Protein AF-A0A7X7MS64-F1 (afdb_monomer)

Structure (mmCIF, N/CA/C/O backbone):
data_AF-A0A7X7MS64-F1
#
_entry.id   AF-A0A7X7MS64-F1
#
loop_
_atom_site.group_PDB
_atom_site.id
_atom_site.type_symbol
_atom_site.label_atom_id
_atom_site.label_alt_id
_atom_site.label_comp_id
_atom_site.label_asym_id
_atom_site.label_entity_id
_atom_site.label_seq_id
_atom_site.pdbx_PDB_ins_code
_atom_site.Cartn_x
_atom_site.Cartn_y
_atom_site.Cartn_z
_atom_site.occupancy
_atom_site.B_iso_or_equiv
_atom_site.auth_seq_id
_atom_site.auth_comp_id
_atom_site.auth_asym_id
_atom_site.auth_atom_id
_atom_site.pdbx_PDB_model_num
ATOM 1 N N . ALA A 1 1 ? 8.450 -20.290 -4.872 1.00 55.62 1 ALA A N 1
ATOM 2 C CA . ALA A 1 1 ? 8.052 -18.902 -5.185 1.00 55.62 1 ALA A CA 1
ATOM 3 C C . ALA A 1 1 ? 7.996 -18.749 -6.702 1.00 55.62 1 ALA A C 1
ATOM 5 O O . ALA A 1 1 ? 8.749 -19.444 -7.371 1.00 55.62 1 ALA A O 1
ATOM 6 N N . LYS A 1 2 ? 7.099 -17.915 -7.239 1.00 84.00 2 LYS A N 1
ATOM 7 C CA . LYS A 1 2 ? 7.113 -17.511 -8.656 1.00 84.00 2 LYS A CA 1
ATOM 8 C C . LYS A 1 2 ? 7.832 -16.162 -8.731 1.00 84.00 2 LYS A C 1
ATOM 10 O O . LYS A 1 2 ? 7.562 -15.324 -7.877 1.00 84.00 2 LYS A O 1
ATOM 15 N N . TRP A 1 3 ? 8.761 -15.985 -9.666 1.00 88.38 3 TRP A N 1
ATOM 16 C CA . TRP A 1 3 ? 9.462 -14.713 -9.870 1.00 88.38 3 TRP A CA 1
ATOM 17 C C . TRP A 1 3 ? 8.882 -14.017 -11.097 1.00 88.38 3 TRP A C 1
ATOM 19 O O . TRP A 1 3 ? 8.711 -14.666 -12.132 1.00 88.38 3 TRP A O 1
ATOM 29 N N . LEU A 1 4 ? 8.563 -12.735 -10.939 1.00 93.06 4 LEU A N 1
ATOM 30 C CA . LEU A 1 4 ? 8.215 -11.830 -12.029 1.00 93.06 4 LEU A CA 1
ATOM 31 C C . LEU A 1 4 ? 9.501 -11.177 -12.537 1.00 93.06 4 LEU A C 1
ATOM 33 O O . LEU A 1 4 ? 10.403 -10.910 -11.742 1.00 93.06 4 LEU A O 1
ATOM 37 N N . TRP A 1 5 ? 9.588 -10.976 -13.845 1.00 95.12 5 TRP A N 1
ATOM 38 C CA . TRP A 1 5 ? 10.748 -10.404 -14.518 1.00 95.12 5 TRP A CA 1
ATOM 39 C C . TRP A 1 5 ? 10.295 -9.235 -15.370 1.00 95.12 5 TRP A C 1
ATOM 41 O O . TRP A 1 5 ? 9.429 -9.404 -16.218 1.00 95.12 5 TRP A O 1
ATOM 51 N N . GLU A 1 6 ? 10.903 -8.075 -15.179 1.00 94.81 6 GLU A N 1
ATOM 52 C CA . GLU A 1 6 ? 10.593 -6.866 -15.939 1.00 94.81 6 GLU A CA 1
ATOM 53 C C . GLU A 1 6 ? 11.775 -6.459 -16.804 1.00 94.81 6 GLU A C 1
ATOM 55 O O . GLU A 1 6 ? 12.933 -6.775 -16.510 1.00 94.81 6 GLU A O 1
ATOM 60 N N . ILE A 1 7 ? 11.473 -5.744 -17.884 1.00 94.31 7 ILE A N 1
ATOM 61 C CA . ILE A 1 7 ? 12.481 -5.251 -18.816 1.00 94.31 7 ILE A CA 1
ATOM 62 C C . ILE A 1 7 ? 12.739 -3.783 -18.519 1.00 94.31 7 ILE A C 1
ATOM 64 O O . ILE A 1 7 ? 12.001 -2.919 -18.990 1.00 94.31 7 ILE A O 1
ATOM 68 N N . TRP A 1 8 ? 13.840 -3.511 -17.817 1.00 93.88 8 TRP A N 1
ATOM 69 C CA . TRP A 1 8 ? 14.274 -2.148 -17.495 1.00 93.88 8 TRP A CA 1
ATOM 70 C C . TRP A 1 8 ? 13.292 -1.392 -16.574 1.00 93.88 8 TRP A C 1
ATOM 72 O O . TRP A 1 8 ? 12.318 -1.962 -16.079 1.00 93.88 8 TRP A O 1
ATOM 82 N N . ASN A 1 9 ? 13.584 -0.113 -16.340 1.00 92.94 9 ASN A N 1
ATOM 83 C CA . ASN A 1 9 ? 12.849 0.811 -15.483 1.00 92.94 9 ASN A CA 1
ATOM 84 C C . ASN A 1 9 ? 12.554 2.122 -16.228 1.00 92.94 9 ASN A C 1
ATOM 86 O O . ASN A 1 9 ? 13.461 2.667 -16.851 1.00 92.94 9 ASN A O 1
ATOM 90 N N . GLU A 1 10 ? 11.305 2.595 -16.213 1.00 89.62 10 GLU A N 1
ATOM 91 C CA . GLU A 1 10 ? 10.868 3.905 -16.735 1.00 89.62 10 GLU A CA 1
ATOM 92 C C . GLU A 1 10 ? 11.515 4.306 -18.078 1.00 89.62 10 GLU A C 1
ATOM 94 O O . GLU A 1 10 ? 11.995 5.425 -18.285 1.00 89.62 10 GLU A O 1
ATOM 99 N N . ALA A 1 11 ? 11.537 3.374 -19.037 1.00 86.25 11 ALA A N 1
ATOM 100 C CA . ALA A 1 11 ? 12.340 3.505 -20.255 1.00 86.25 11 ALA A CA 1
ATOM 101 C C . ALA A 1 11 ? 12.020 4.749 -21.104 1.00 86.25 11 ALA A C 1
ATOM 103 O O . ALA A 1 11 ? 12.873 5.211 -21.854 1.00 86.25 11 ALA A O 1
ATOM 104 N N . SER A 1 12 ? 10.815 5.317 -20.993 1.00 81.19 12 SER A N 1
ATOM 105 C CA . SER A 1 12 ? 10.465 6.568 -21.677 1.00 81.19 12 SER A CA 1
ATOM 106 C C . SER A 1 12 ? 11.277 7.779 -21.207 1.00 81.19 12 SER A C 1
ATOM 108 O O . SER A 1 12 ? 11.393 8.739 -21.965 1.00 81.19 12 SER A O 1
ATOM 110 N N . GLY A 1 13 ? 11.795 7.754 -19.976 1.00 79.94 13 GLY A N 1
ATOM 111 C CA . GLY A 1 13 ? 12.571 8.844 -19.380 1.00 79.94 13 GLY A CA 1
ATOM 112 C C . GLY A 1 13 ? 14.036 8.500 -19.103 1.00 79.94 13 GLY A C 1
ATOM 113 O O . GLY A 1 13 ? 14.873 9.398 -19.140 1.00 79.94 13 GLY A O 1
ATOM 114 N N . GLU A 1 14 ? 14.356 7.227 -18.849 1.00 84.00 14 GLU A N 1
ATOM 115 C CA . GLU A 1 14 ? 15.678 6.828 -18.335 1.00 84.00 14 GLU A CA 1
ATOM 116 C C . GLU A 1 14 ? 16.568 6.085 -19.340 1.00 84.00 14 GLU A C 1
ATOM 118 O O . GLU A 1 14 ? 17.765 5.911 -19.101 1.00 84.00 14 GLU A O 1
ATOM 123 N N . PHE A 1 15 ? 16.017 5.615 -20.461 1.00 88.75 15 PHE A N 1
ATOM 124 C CA . PHE A 1 15 ? 16.800 4.883 -21.452 1.00 88.75 15 PHE A CA 1
ATOM 125 C C . PHE A 1 15 ? 17.522 5.837 -22.414 1.00 88.75 15 PHE A C 1
ATOM 127 O O . PHE A 1 15 ? 16.889 6.622 -23.121 1.00 88.75 15 PHE A O 1
ATOM 134 N N . ASP A 1 16 ? 18.850 5.727 -22.491 1.00 91.06 16 ASP A N 1
ATOM 135 C CA . ASP A 1 16 ? 19.661 6.461 -23.467 1.00 91.06 16 ASP A CA 1
ATOM 136 C C . ASP A 1 16 ? 19.617 5.765 -24.837 1.00 91.06 16 ASP A C 1
ATOM 138 O O . ASP A 1 16 ? 20.408 4.871 -25.151 1.00 91.06 16 ASP A O 1
ATOM 142 N N . GLY A 1 17 ? 18.626 6.142 -25.644 1.00 90.50 17 GLY A N 1
ATOM 143 C CA . GLY A 1 17 ? 18.441 5.636 -26.997 1.00 90.50 17 GLY A CA 1
ATOM 144 C C . GLY A 1 17 ? 17.061 5.951 -27.565 1.00 90.50 17 GLY A C 1
ATOM 145 O O . GLY A 1 17 ? 16.251 6.665 -26.981 1.00 90.50 17 GLY A O 1
ATOM 146 N N . THR A 1 18 ? 16.781 5.415 -28.748 1.00 91.62 18 THR A N 1
ATOM 147 C CA . THR A 1 18 ? 15.466 5.544 -29.387 1.00 91.62 18 THR A CA 1
ATOM 148 C C . THR A 1 18 ? 14.504 4.454 -28.901 1.00 91.62 18 THR A C 1
ATOM 150 O O . THR A 1 18 ? 14.945 3.346 -28.580 1.00 91.62 18 THR A O 1
ATOM 153 N N . PRO A 1 19 ? 13.178 4.686 -28.945 1.00 89.75 19 PRO A N 1
ATOM 154 C CA . PRO A 1 19 ? 12.199 3.645 -28.626 1.00 89.75 19 PRO A CA 1
ATOM 155 C C . PRO A 1 19 ? 12.348 2.372 -29.478 1.00 89.75 19 PRO A C 1
ATOM 157 O O . PRO A 1 19 ? 12.119 1.268 -28.994 1.00 89.75 19 PRO A O 1
ATOM 160 N N . GLY A 1 20 ? 12.794 2.509 -30.733 1.00 91.25 20 GLY A N 1
ATOM 161 C CA . GLY A 1 20 ? 13.092 1.371 -31.607 1.00 91.25 20 GLY A CA 1
ATOM 162 C C . GLY A 1 20 ? 14.272 0.530 -31.113 1.00 91.25 20 GLY A C 1
ATOM 163 O O . GLY A 1 20 ? 14.156 -0.690 -31.053 1.00 91.25 20 GLY A O 1
ATOM 164 N N . GLN A 1 21 ? 15.365 1.170 -30.684 1.00 93.94 21 GLN A N 1
ATOM 165 C CA . GLN A 1 21 ? 16.514 0.473 -30.085 1.00 93.94 21 GLN A CA 1
ATOM 166 C C . GLN A 1 21 ? 16.136 -0.222 -28.773 1.00 93.94 21 GLN A C 1
ATOM 168 O O . GLN A 1 21 ? 16.598 -1.328 -28.501 1.00 93.94 21 GLN A O 1
ATOM 173 N N . PHE A 1 22 ? 15.266 0.396 -27.971 1.00 94.12 22 PHE A N 1
ATOM 174 C CA . PHE A 1 22 ? 14.752 -0.237 -26.760 1.00 94.12 22 PHE A CA 1
ATOM 175 C C . PHE A 1 22 ? 13.874 -1.461 -27.074 1.00 94.12 22 PHE A C 1
ATOM 177 O O . PHE A 1 22 ? 13.982 -2.496 -26.414 1.00 94.12 22 PHE A O 1
ATOM 184 N N . ALA A 1 23 ? 13.051 -1.389 -28.125 1.00 94.50 23 ALA A N 1
ATOM 185 C CA . ALA A 1 23 ? 12.285 -2.536 -28.606 1.00 94.50 23 ALA A CA 1
ATOM 186 C C . ALA A 1 23 ? 13.190 -3.656 -29.154 1.00 94.50 23 ALA A C 1
ATOM 188 O O . ALA A 1 23 ? 12.925 -4.823 -28.870 1.00 94.50 23 ALA A O 1
ATOM 189 N N . ASP A 1 24 ? 14.276 -3.323 -29.866 1.00 94.94 24 ASP A N 1
ATOM 190 C CA . ASP A 1 24 ? 15.287 -4.293 -30.322 1.00 94.94 24 ASP A CA 1
ATOM 191 C C . ASP A 1 24 ? 15.935 -5.026 -29.135 1.00 94.94 24 ASP A C 1
ATOM 193 O O . ASP A 1 24 ? 16.041 -6.253 -29.137 1.00 94.94 24 ASP A O 1
ATOM 197 N N . LEU A 1 25 ? 16.332 -4.284 -28.094 1.00 95.38 25 LEU A N 1
ATOM 198 C CA . LEU A 1 25 ? 16.862 -4.848 -26.850 1.00 95.38 25 LEU A CA 1
ATOM 199 C C . LEU A 1 25 ? 15.837 -5.788 -26.196 1.00 95.38 25 LEU A C 1
ATOM 201 O O . LEU A 1 25 ? 16.159 -6.928 -25.856 1.00 95.38 25 LEU A O 1
ATOM 205 N N . SER A 1 26 ? 14.599 -5.316 -26.047 1.00 96.00 26 SER A N 1
ATOM 206 C CA . SER A 1 26 ? 13.512 -6.055 -25.401 1.00 96.00 26 SER A CA 1
ATOM 207 C C . SER A 1 26 ? 13.198 -7.359 -26.136 1.00 96.00 26 SER A C 1
ATOM 209 O O . SER A 1 26 ? 13.043 -8.403 -25.505 1.00 96.00 26 SER A O 1
ATOM 211 N N . GLU A 1 27 ? 13.184 -7.340 -27.471 1.00 97.06 27 GLU A N 1
ATOM 212 C CA . GLU A 1 27 ? 13.037 -8.538 -28.302 1.00 97.06 27 GLU A CA 1
ATOM 213 C C . GLU A 1 27 ? 14.089 -9.598 -27.944 1.00 97.06 27 GLU A C 1
ATOM 215 O O . GLU A 1 27 ? 13.748 -10.763 -27.721 1.00 97.06 27 GLU A O 1
ATOM 220 N N . GLN A 1 28 ? 15.360 -9.204 -27.810 1.00 97.75 28 GLN A N 1
ATOM 221 C CA . GLN A 1 28 ? 16.428 -10.139 -27.448 1.00 97.75 28 GLN A CA 1
ATOM 222 C C . GLN A 1 28 ? 16.231 -10.750 -26.055 1.00 97.75 28 GLN A C 1
ATOM 224 O O . GLN A 1 28 ? 16.542 -11.932 -25.869 1.00 97.75 28 GLN A O 1
ATOM 229 N N . VAL A 1 29 ? 15.670 -9.999 -25.100 1.00 97.38 29 VAL A N 1
ATOM 230 C CA . VAL A 1 29 ? 15.318 -10.508 -23.762 1.00 97.38 29 VAL A CA 1
ATOM 231 C C . VAL A 1 29 ? 14.218 -11.573 -23.852 1.00 97.38 29 VAL A C 1
ATOM 233 O O . VAL A 1 29 ? 14.357 -12.651 -23.270 1.00 97.38 29 VAL A O 1
ATOM 236 N N . TYR A 1 30 ? 13.169 -11.344 -24.646 1.00 97.50 30 TYR A N 1
ATOM 237 C CA . TYR A 1 30 ? 12.102 -12.331 -24.861 1.00 97.50 30 TYR A CA 1
ATOM 238 C C . TYR A 1 30 ? 12.587 -13.588 -25.594 1.00 97.50 30 TYR A C 1
ATOM 240 O O . TYR A 1 30 ? 12.250 -14.710 -25.207 1.00 97.50 30 TYR A O 1
ATOM 248 N N . LEU A 1 31 ? 13.435 -13.435 -26.613 1.00 97.44 31 LEU A N 1
ATOM 249 C CA . LEU A 1 31 ? 14.042 -14.578 -27.298 1.00 97.44 31 LEU A CA 1
ATOM 250 C C . LEU A 1 31 ? 14.988 -15.356 -26.369 1.00 97.44 31 LEU A C 1
ATOM 252 O O . LEU A 1 31 ? 15.093 -16.580 -26.474 1.00 97.44 31 LEU A O 1
ATOM 256 N N . ALA A 1 32 ? 15.674 -14.677 -25.444 1.00 96.94 32 ALA A N 1
ATOM 257 C CA . ALA A 1 32 ? 16.473 -15.334 -24.415 1.00 96.94 32 ALA A CA 1
ATOM 258 C C . ALA A 1 32 ? 15.601 -16.136 -23.442 1.00 96.94 32 ALA A C 1
ATOM 260 O O . ALA A 1 32 ? 15.933 -17.293 -23.175 1.00 96.94 32 ALA A O 1
ATOM 261 N N . LYS A 1 33 ? 14.470 -15.576 -22.986 1.00 95.50 33 LYS A N 1
ATOM 262 C CA . LYS A 1 33 ? 13.469 -16.308 -22.195 1.00 95.50 33 LYS A CA 1
ATOM 263 C C . LYS A 1 33 ? 13.079 -17.614 -22.883 1.00 95.50 33 LYS A C 1
ATOM 265 O O . LYS A 1 33 ? 13.244 -18.669 -22.282 1.00 95.50 33 LYS A O 1
ATOM 270 N N . GLU A 1 34 ? 12.640 -17.562 -24.140 1.00 95.88 34 GLU A N 1
ATOM 271 C CA . GLU A 1 34 ? 12.186 -18.759 -24.863 1.00 95.88 34 GLU A CA 1
ATOM 272 C C . GLU A 1 34 ? 13.283 -19.837 -24.937 1.00 95.88 34 GLU A C 1
ATOM 274 O O . GLU A 1 34 ? 13.024 -21.021 -24.707 1.00 95.88 34 GLU A O 1
ATOM 279 N N . ARG A 1 35 ? 14.535 -19.436 -25.207 1.00 96.75 35 ARG A N 1
ATOM 280 C CA . ARG A 1 35 ? 15.677 -20.365 -25.216 1.00 96.75 35 ARG A CA 1
ATOM 281 C C . ARG A 1 35 ? 15.898 -21.017 -23.850 1.00 96.75 35 ARG A C 1
ATOM 283 O O . ARG A 1 35 ? 16.149 -22.220 -23.802 1.00 96.75 35 ARG A O 1
ATOM 290 N N . ILE A 1 36 ? 15.806 -20.249 -22.763 1.00 95.56 36 ILE A N 1
ATOM 291 C CA . ILE A 1 36 ? 15.992 -20.746 -21.391 1.00 95.56 36 ILE A CA 1
ATOM 292 C C . ILE A 1 36 ? 14.850 -21.689 -21.000 1.00 95.56 36 ILE A C 1
ATOM 294 O O . ILE A 1 36 ? 15.109 -22.791 -20.518 1.00 95.56 36 ILE A O 1
ATOM 298 N N . GLU A 1 37 ? 13.596 -21.308 -21.243 1.00 95.06 37 GLU A N 1
ATOM 299 C CA . GLU A 1 37 ? 12.435 -22.152 -20.937 1.00 95.06 37 GLU A CA 1
ATOM 300 C C . GLU A 1 37 ? 12.509 -23.485 -21.689 1.00 95.06 37 GLU A C 1
ATOM 302 O O . GLU A 1 37 ? 12.326 -24.545 -21.091 1.00 95.06 37 GLU A O 1
ATOM 307 N N . LYS A 1 38 ? 12.896 -23.456 -22.971 1.00 95.75 38 LYS A N 1
ATOM 308 C CA . LYS A 1 38 ? 13.100 -24.667 -23.775 1.00 95.75 38 LYS A CA 1
ATOM 309 C C . LYS A 1 38 ? 14.254 -25.537 -23.269 1.00 95.75 38 LYS A C 1
ATOM 311 O O . LYS A 1 38 ? 14.125 -26.758 -23.255 1.00 95.75 38 LYS A O 1
ATOM 316 N N . ALA A 1 39 ? 15.386 -24.936 -22.905 1.00 97.56 39 ALA A N 1
ATOM 317 C CA . ALA A 1 39 ? 16.581 -25.678 -22.502 1.00 97.56 39 ALA A CA 1
ATOM 318 C C . ALA A 1 39 ? 16.454 -26.305 -21.105 1.00 97.56 39 ALA A C 1
ATOM 320 O O . ALA A 1 39 ? 16.991 -27.387 -20.875 1.00 97.56 39 ALA A O 1
ATOM 321 N N . TYR A 1 40 ? 15.751 -25.638 -20.187 1.00 95.88 40 TYR A N 1
ATOM 322 C CA . TYR A 1 40 ? 15.723 -26.013 -18.770 1.00 95.88 40 TYR A CA 1
ATOM 323 C C . TYR A 1 40 ? 14.341 -26.427 -18.251 1.00 95.88 40 TYR A C 1
ATOM 325 O O . TYR A 1 40 ? 14.224 -26.793 -17.084 1.00 95.88 40 TYR A O 1
ATOM 333 N N . GLY A 1 41 ? 13.286 -26.357 -19.071 1.00 92.31 41 GLY A N 1
ATOM 334 C CA . GLY A 1 41 ? 11.913 -26.619 -18.622 1.00 92.31 41 GLY A CA 1
ATOM 335 C C . GLY A 1 41 ? 11.431 -25.628 -17.555 1.00 92.31 41 GLY A C 1
ATOM 336 O O . GLY A 1 41 ? 10.579 -25.963 -16.733 1.00 92.31 41 GLY A O 1
ATOM 337 N N . ALA A 1 42 ? 12.015 -24.427 -17.527 1.00 89.31 42 ALA A N 1
ATOM 338 C CA . ALA A 1 42 ? 11.641 -23.360 -16.607 1.00 89.31 42 ALA A CA 1
ATOM 339 C C . ALA A 1 42 ? 10.389 -22.616 -17.102 1.00 89.31 42 ALA A C 1
ATOM 341 O O . ALA A 1 42 ? 10.057 -22.667 -18.284 1.00 89.31 42 ALA A O 1
ATOM 342 N N . ARG A 1 43 ? 9.723 -21.888 -16.196 1.00 90.75 43 ARG A N 1
ATOM 343 C CA . ARG A 1 43 ? 8.705 -20.885 -16.540 1.00 90.75 43 ARG A CA 1
ATOM 344 C C . ARG A 1 43 ? 9.111 -19.539 -15.959 1.00 90.75 43 ARG A C 1
ATOM 346 O O . ARG A 1 43 ? 9.146 -19.380 -14.738 1.00 90.75 43 ARG A O 1
ATOM 353 N N . ILE A 1 44 ? 9.395 -18.588 -16.832 1.00 92.69 44 ILE A N 1
ATOM 354 C CA . ILE A 1 44 ? 9.776 -17.218 -16.509 1.00 92.69 44 ILE A CA 1
ATOM 355 C C . ILE A 1 44 ? 8.550 -16.350 -16.762 1.00 92.69 44 ILE A C 1
ATOM 357 O O . ILE A 1 44 ? 8.110 -16.228 -17.899 1.00 92.69 44 ILE A O 1
ATOM 361 N N . LEU A 1 45 ? 7.988 -15.747 -15.716 1.00 93.88 45 LEU A N 1
ATOM 362 C CA . LEU 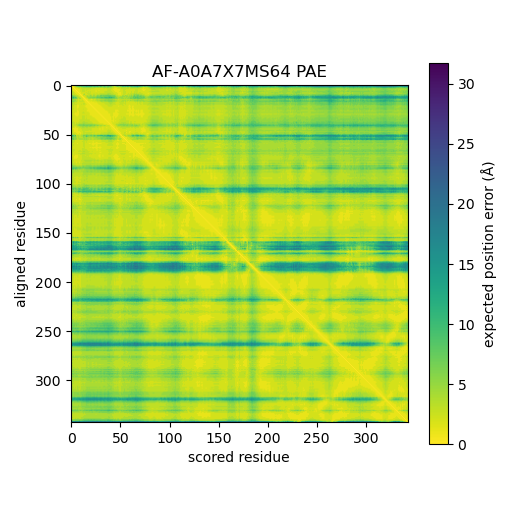A 1 45 ? 6.888 -14.799 -15.880 1.00 93.88 45 LEU A CA 1
ATOM 363 C C . LEU A 1 45 ? 7.485 -13.455 -16.291 1.00 93.88 45 LEU A C 1
ATOM 365 O O . LEU A 1 45 ? 8.012 -12.750 -15.440 1.00 93.88 45 LEU A O 1
ATOM 369 N N . MET A 1 46 ? 7.475 -13.163 -17.590 1.00 94.94 46 MET A N 1
ATOM 370 C CA . MET A 1 46 ? 8.129 -11.976 -18.148 1.00 94.94 46 MET A CA 1
ATOM 371 C C . MET A 1 46 ? 7.090 -10.918 -18.460 1.00 94.94 46 MET A C 1
ATOM 373 O O . MET A 1 46 ? 6.138 -11.181 -19.192 1.00 94.94 46 MET A O 1
ATOM 377 N N . GLY A 1 47 ? 7.276 -9.737 -17.906 1.00 94.62 47 GLY A N 1
ATOM 378 C CA . GLY A 1 47 ? 6.464 -8.573 -18.165 1.00 94.62 47 GLY A CA 1
ATOM 379 C C . GLY A 1 47 ? 7.130 -7.599 -19.117 1.00 94.62 47 GLY A C 1
ATOM 380 O O . GLY A 1 47 ? 8.210 -7.829 -19.667 1.00 94.62 47 GLY A O 1
ATOM 381 N N . LEU A 1 48 ? 6.433 -6.492 -19.319 1.00 94.81 48 LEU A N 1
ATOM 382 C CA . LEU A 1 48 ? 6.945 -5.329 -20.029 1.00 94.81 48 LEU A CA 1
ATOM 383 C C . LEU A 1 48 ? 7.883 -4.516 -19.112 1.00 94.81 48 LEU A C 1
ATOM 385 O O . LEU A 1 48 ? 8.535 -5.075 -18.224 1.00 94.81 48 LEU A O 1
ATOM 389 N N . THR A 1 49 ? 8.015 -3.217 -19.355 1.00 94.31 49 THR A N 1
ATOM 390 C CA . THR A 1 49 ? 8.893 -2.355 -18.565 1.00 94.31 49 THR A CA 1
ATOM 391 C C . THR A 1 49 ? 8.304 -2.034 -17.195 1.00 94.31 49 THR A C 1
ATOM 393 O O . THR A 1 49 ? 7.101 -1.811 -17.082 1.00 94.31 49 THR A O 1
ATOM 396 N N . SER A 1 50 ? 9.149 -1.989 -16.155 1.00 93.00 50 SER A N 1
ATOM 397 C CA . SER A 1 50 ? 8.744 -1.462 -14.843 1.00 93.00 50 SER A CA 1
ATOM 398 C C . SER A 1 50 ? 8.470 0.030 -14.981 1.00 93.00 50 SER A C 1
ATOM 400 O O . SER A 1 50 ? 9.305 0.755 -15.520 1.00 93.00 50 SER A O 1
ATOM 402 N N . GLY A 1 51 ? 7.288 0.495 -14.579 1.00 88.31 51 GLY A N 1
ATOM 403 C CA . GLY A 1 51 ? 6.895 1.880 -14.861 1.00 88.31 51 GLY A CA 1
ATOM 404 C C . GLY A 1 51 ? 6.627 2.130 -16.345 1.00 88.31 51 GLY A C 1
ATOM 405 O O . GLY A 1 51 ? 6.736 3.259 -16.819 1.00 88.31 51 GLY A O 1
ATOM 406 N N . GLY A 1 52 ? 6.323 1.064 -17.092 1.00 81.31 52 GLY A N 1
ATOM 407 C CA . GLY A 1 52 ? 5.982 1.127 -18.503 1.00 81.31 52 GLY A CA 1
ATOM 408 C C . GLY A 1 52 ? 4.719 1.944 -18.776 1.00 81.31 52 GLY A C 1
ATOM 409 O O . GLY A 1 52 ? 3.997 2.381 -17.883 1.00 81.31 52 GLY A O 1
ATOM 410 N N . GLY A 1 53 ? 4.456 2.178 -20.054 1.00 82.12 53 GLY A N 1
ATOM 411 C CA . GLY A 1 53 ? 3.354 3.002 -20.525 1.00 82.12 53 GLY A CA 1
ATOM 412 C C . GLY A 1 53 ? 3.012 2.651 -21.966 1.00 82.12 53 GLY A C 1
ATOM 413 O O . GLY A 1 53 ? 3.845 2.063 -22.660 1.00 82.12 53 GLY A O 1
ATOM 414 N N . PRO A 1 54 ? 1.850 3.070 -22.498 1.00 83.44 54 PRO A N 1
ATOM 415 C CA . PRO A 1 54 ? 1.490 2.768 -23.884 1.00 83.44 54 PRO A CA 1
ATOM 416 C C . PRO A 1 54 ? 2.520 3.297 -24.894 1.00 83.44 54 PRO A C 1
ATOM 418 O O . PRO A 1 54 ? 2.634 2.765 -25.995 1.00 83.44 54 PRO A O 1
ATOM 421 N N . ILE A 1 55 ? 3.281 4.332 -24.513 1.00 81.81 55 ILE A N 1
ATOM 422 C CA . ILE A 1 55 ? 4.351 4.913 -25.325 1.00 81.81 55 ILE A CA 1
ATOM 423 C C . ILE A 1 55 ? 5.549 3.965 -25.418 1.00 81.81 55 ILE A C 1
ATOM 425 O O . ILE A 1 55 ? 5.894 3.573 -26.525 1.00 81.81 55 ILE A O 1
ATOM 429 N N . SER A 1 56 ? 6.196 3.605 -24.304 1.00 82.69 56 SER A N 1
ATOM 430 C CA . SER A 1 56 ? 7.394 2.749 -24.311 1.00 82.69 56 SER A CA 1
ATOM 431 C C . SER A 1 56 ? 7.051 1.299 -24.652 1.00 82.69 56 SER A C 1
ATOM 433 O O . SER A 1 56 ? 7.637 0.719 -25.568 1.00 82.69 56 SER A O 1
ATOM 435 N N . ASP A 1 57 ? 6.044 0.737 -23.986 1.00 92.19 57 ASP A N 1
ATOM 436 C CA . ASP A 1 57 ? 5.659 -0.663 -24.153 1.00 92.19 57 ASP A CA 1
ATOM 437 C C . ASP A 1 57 ? 4.985 -0.916 -25.499 1.00 92.19 57 ASP A C 1
ATOM 439 O O . ASP A 1 57 ? 5.083 -2.015 -26.044 1.00 92.19 57 ASP A O 1
ATOM 443 N N . GLY A 1 58 ? 4.334 0.096 -26.082 1.00 92.06 58 GLY A N 1
ATOM 444 C CA . GLY A 1 58 ? 3.717 -0.010 -27.402 1.00 92.06 58 GLY A CA 1
ATOM 445 C C . GLY A 1 58 ? 4.711 -0.454 -28.478 1.00 92.06 58 GLY A C 1
ATOM 446 O O . GLY A 1 58 ? 4.368 -1.288 -29.319 1.00 92.06 58 GLY A O 1
ATOM 447 N N . TRP A 1 59 ? 5.958 0.024 -28.420 1.00 92.00 59 TRP A N 1
ATOM 448 C CA . TRP A 1 59 ? 7.014 -0.380 -29.354 1.00 92.00 59 TRP A CA 1
ATOM 449 C C . TRP A 1 59 ? 7.449 -1.831 -29.155 1.00 92.00 59 TRP A C 1
ATOM 451 O O . TRP A 1 59 ? 7.597 -2.562 -30.137 1.00 92.00 59 TRP A O 1
ATOM 461 N N . ILE A 1 60 ? 7.599 -2.271 -27.901 1.00 94.12 60 ILE A N 1
ATOM 462 C CA . ILE A 1 60 ? 7.912 -3.670 -27.570 1.00 94.12 60 ILE A CA 1
ATOM 463 C C . ILE A 1 60 ? 6.803 -4.577 -28.104 1.00 94.12 60 ILE A C 1
ATOM 465 O O . ILE A 1 60 ? 7.066 -5.546 -28.814 1.00 94.12 60 ILE A O 1
ATOM 469 N N . VAL A 1 61 ? 5.548 -4.231 -27.819 1.00 93.31 61 VAL A N 1
ATOM 470 C CA . VAL A 1 61 ? 4.368 -4.997 -28.230 1.00 93.31 61 VAL A CA 1
ATOM 471 C C . VAL A 1 61 ? 4.275 -5.107 -29.746 1.00 93.31 61 VAL A C 1
ATOM 473 O O . VAL A 1 61 ? 4.086 -6.204 -30.271 1.00 93.31 61 VAL A O 1
ATOM 476 N N . GLN A 1 62 ? 4.427 -3.993 -30.466 1.00 93.12 62 GLN A N 1
ATOM 477 C CA . GLN A 1 62 ? 4.433 -4.000 -31.930 1.00 93.12 62 GLN A CA 1
ATOM 478 C C . GLN A 1 62 ? 5.553 -4.884 -32.475 1.00 93.12 62 GLN A C 1
ATOM 480 O O . GLN A 1 62 ? 5.322 -5.644 -33.418 1.00 93.12 62 GLN A O 1
ATOM 485 N N . ARG A 1 63 ? 6.743 -4.834 -31.863 1.00 95.00 63 ARG A N 1
ATOM 486 C CA . ARG A 1 63 ? 7.861 -5.667 -32.294 1.00 95.00 63 ARG A CA 1
ATOM 487 C C . ARG A 1 63 ? 7.590 -7.151 -32.084 1.00 95.00 63 ARG A C 1
ATOM 489 O O . ARG A 1 63 ? 7.764 -7.930 -33.016 1.00 95.00 63 ARG A O 1
ATOM 496 N N . LEU A 1 64 ? 7.124 -7.540 -30.899 1.00 94.81 64 LEU A N 1
ATOM 497 C CA . LEU A 1 64 ? 6.813 -8.936 -30.593 1.00 94.81 64 LEU A CA 1
ATOM 498 C C . LEU A 1 64 ? 5.717 -9.487 -31.506 1.00 94.81 64 LEU A C 1
ATOM 500 O O . LEU A 1 64 ? 5.853 -10.604 -31.999 1.00 94.81 64 LEU A O 1
ATOM 504 N N . LYS A 1 65 ? 4.680 -8.695 -31.798 1.00 94.12 65 LYS A N 1
ATOM 505 C CA . LYS A 1 65 ? 3.639 -9.071 -32.764 1.00 94.12 65 LYS A CA 1
ATOM 506 C C . LYS A 1 65 ? 4.193 -9.294 -34.166 1.00 94.12 65 LYS A C 1
ATOM 508 O O . LYS A 1 65 ? 3.808 -10.254 -34.825 1.00 94.12 65 LYS A O 1
ATOM 513 N N . ALA A 1 66 ? 5.112 -8.440 -34.620 1.00 95.31 66 ALA A N 1
ATOM 514 C CA . ALA A 1 66 ? 5.721 -8.570 -35.944 1.00 95.31 66 ALA A CA 1
ATOM 515 C C . ALA A 1 66 ? 6.479 -9.899 -36.125 1.00 95.31 66 ALA A C 1
ATOM 517 O O . ALA A 1 66 ? 6.613 -10.374 -37.252 1.00 95.31 66 ALA A O 1
ATOM 518 N N . ILE A 1 67 ? 6.931 -10.517 -35.028 1.00 95.50 67 ILE A N 1
ATOM 519 C CA . ILE A 1 67 ? 7.623 -11.814 -35.029 1.00 95.50 67 ILE A CA 1
ATOM 520 C C . ILE A 1 67 ? 6.784 -12.967 -34.439 1.00 95.50 67 ILE A C 1
ATOM 522 O O . ILE A 1 67 ? 7.301 -14.072 -34.274 1.00 95.50 67 ILE A O 1
ATOM 526 N N . GLY A 1 68 ? 5.504 -12.737 -34.115 1.00 94.38 68 GLY A N 1
ATOM 527 C CA . GLY A 1 68 ? 4.592 -13.742 -33.547 1.00 94.38 68 GLY A CA 1
ATOM 528 C C . GLY A 1 68 ? 4.967 -14.227 -32.138 1.00 94.38 68 GLY A C 1
ATOM 529 O O . GLY A 1 68 ? 4.797 -15.406 -31.813 1.00 94.38 68 GLY A O 1
ATOM 530 N N . LYS A 1 69 ? 5.555 -13.352 -31.314 1.00 95.12 69 LYS A N 1
ATOM 531 C CA . LYS A 1 69 ? 6.071 -13.657 -29.965 1.00 95.12 69 LYS A CA 1
ATOM 532 C C . LYS A 1 69 ? 5.350 -12.917 -28.833 1.00 95.12 69 LYS A C 1
ATOM 534 O O . LYS A 1 69 ? 5.792 -12.971 -27.691 1.00 95.12 69 LYS A O 1
ATOM 539 N N . GLU A 1 70 ? 4.222 -12.267 -29.098 1.00 92.62 70 GLU A N 1
ATOM 540 C CA . GLU A 1 70 ? 3.427 -11.537 -28.098 1.00 92.62 70 GLU A CA 1
ATOM 541 C C . GLU A 1 70 ? 2.888 -12.430 -26.966 1.00 92.62 70 GLU A C 1
ATOM 543 O O . GLU A 1 70 ? 2.661 -11.965 -25.850 1.00 92.62 70 GLU A O 1
ATOM 548 N N . HIS A 1 71 ? 2.748 -13.734 -27.217 1.00 90.94 71 HIS A N 1
ATOM 549 C CA . HIS A 1 71 ? 2.357 -14.721 -26.209 1.00 90.94 71 HIS A CA 1
ATOM 550 C C . HIS A 1 71 ? 3.389 -14.897 -25.080 1.00 90.94 71 HIS A C 1
ATOM 552 O O . HIS A 1 71 ? 3.045 -15.466 -24.045 1.00 90.94 71 HIS A O 1
ATOM 558 N N . LEU A 1 72 ? 4.630 -14.425 -25.266 1.00 93.00 72 LEU A N 1
ATOM 559 C CA . LEU A 1 72 ? 5.689 -14.498 -24.257 1.00 93.00 72 LEU A CA 1
ATOM 560 C C . LEU A 1 72 ? 5.538 -13.456 -23.137 1.00 93.00 72 LEU A C 1
ATOM 562 O O . LEU A 1 72 ? 6.260 -13.553 -22.144 1.00 93.00 72 LEU A O 1
ATOM 566 N N . VAL A 1 73 ? 4.628 -12.487 -23.278 1.00 94.31 73 VAL A N 1
ATOM 567 C CA . VAL A 1 73 ? 4.293 -11.523 -22.222 1.00 94.31 73 VAL A CA 1
ATOM 568 C C . VAL A 1 73 ? 3.331 -12.177 -21.222 1.00 94.31 73 VAL A C 1
ATOM 570 O O . VAL A 1 73 ? 2.319 -12.768 -21.607 1.00 94.31 73 VAL A O 1
ATOM 573 N N . ASP A 1 74 ? 3.635 -12.073 -19.931 1.00 93.12 74 ASP A N 1
ATOM 574 C CA . ASP A 1 74 ? 2.842 -12.620 -18.823 1.00 93.12 74 ASP A CA 1
ATOM 575 C C . ASP A 1 74 ? 2.194 -11.532 -17.958 1.00 93.12 74 ASP A C 1
ATOM 577 O O . ASP A 1 74 ? 1.138 -11.774 -17.367 1.00 93.12 74 ASP A O 1
ATOM 581 N N . HIS A 1 75 ? 2.811 -10.351 -17.858 1.00 93.75 75 HIS A N 1
ATOM 582 C CA . HIS A 1 75 ? 2.324 -9.287 -16.982 1.00 93.75 75 HIS A CA 1
ATOM 583 C C . HIS A 1 75 ? 2.691 -7.873 -17.452 1.00 93.75 75 HIS A C 1
ATOM 585 O O . HIS A 1 75 ? 3.516 -7.682 -18.346 1.00 93.75 75 HIS A O 1
ATOM 591 N N . LEU A 1 76 ? 2.055 -6.884 -16.830 1.00 93.94 76 LEU A N 1
ATOM 592 C CA . LEU A 1 76 ? 2.317 -5.458 -16.995 1.00 93.94 76 LEU A CA 1
ATOM 593 C C . LEU A 1 76 ? 2.424 -4.804 -15.618 1.00 93.94 76 LEU A C 1
ATOM 595 O O . LEU A 1 76 ? 1.600 -5.089 -14.745 1.00 93.94 76 LEU A O 1
ATOM 599 N N . SER A 1 77 ? 3.384 -3.899 -15.447 1.00 94.06 77 SER A N 1
ATOM 600 C CA . SER A 1 77 ? 3.523 -3.109 -14.222 1.00 94.06 77 SER A CA 1
ATOM 601 C C . SER A 1 77 ? 3.767 -1.648 -14.522 1.00 94.06 77 SER A C 1
ATOM 603 O O . SER A 1 77 ? 4.561 -1.321 -15.399 1.00 94.06 77 SER A O 1
ATOM 605 N N . TYR A 1 78 ? 3.095 -0.771 -13.784 1.00 93.12 78 TYR A N 1
ATOM 606 C CA . TYR A 1 78 ? 3.304 0.676 -13.859 1.00 93.12 78 TYR A CA 1
ATOM 607 C C . TYR A 1 78 ? 3.893 1.189 -12.542 1.00 93.12 78 TYR A C 1
ATOM 609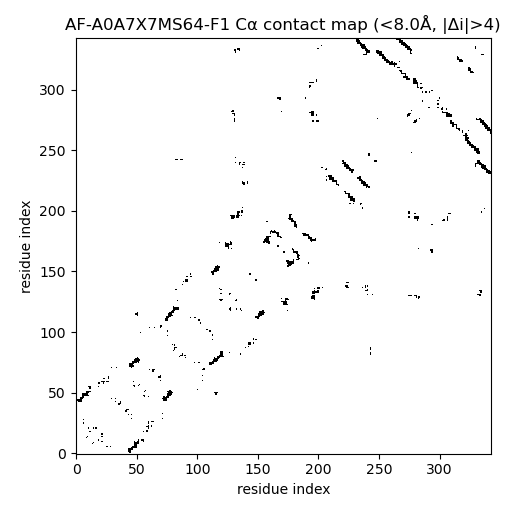 O O . TYR A 1 78 ? 3.995 0.456 -11.551 1.00 93.12 78 TYR A O 1
ATOM 617 N N . HIS A 1 79 ? 4.293 2.456 -12.564 1.00 94.25 79 HIS A N 1
ATOM 618 C CA . HIS A 1 79 ? 4.660 3.231 -11.395 1.00 94.25 79 HIS A CA 1
ATOM 619 C C . HIS A 1 79 ? 3.573 4.272 -11.176 1.00 94.25 79 HIS A C 1
ATOM 621 O O . HIS A 1 79 ? 3.260 5.051 -12.076 1.00 94.25 79 HIS A O 1
ATOM 627 N N . ASN A 1 80 ? 2.986 4.276 -9.987 1.00 92.62 80 ASN A N 1
ATOM 628 C CA . ASN A 1 80 ? 1.834 5.107 -9.683 1.00 92.62 80 ASN A CA 1
ATOM 629 C C . ASN A 1 80 ? 2.079 5.895 -8.402 1.00 92.62 80 ASN A C 1
ATOM 631 O O . ASN A 1 80 ? 2.115 5.340 -7.306 1.00 92.62 80 ASN A O 1
ATOM 635 N N . TYR A 1 81 ? 2.174 7.211 -8.532 1.00 94.00 81 TYR A N 1
ATOM 636 C CA . TYR A 1 81 ? 2.352 8.120 -7.409 1.00 94.00 81 TYR A CA 1
ATOM 637 C C . TYR A 1 81 ? 1.166 9.079 -7.346 1.00 94.00 81 TYR A C 1
ATOM 639 O O . TYR A 1 81 ? 0.871 9.749 -8.330 1.00 94.00 81 TYR A O 1
ATOM 647 N N . ALA A 1 82 ? 0.459 9.131 -6.215 1.00 93.38 82 ALA A N 1
ATOM 648 C CA . ALA A 1 82 ? -0.750 9.950 -6.093 1.00 93.38 82 ALA A CA 1
ATOM 649 C C . ALA A 1 82 ? -1.050 10.362 -4.648 1.00 93.38 82 ALA A C 1
ATOM 651 O O . ALA A 1 82 ? -0.537 9.799 -3.690 1.00 93.38 82 ALA A O 1
ATOM 652 N N . GLY A 1 83 ? -1.913 11.356 -4.485 1.00 90.81 83 GLY A N 1
ATOM 653 C CA . GLY A 1 83 ? -2.325 11.938 -3.214 1.00 90.81 83 GLY A CA 1
ATOM 654 C C . GLY A 1 83 ? -1.559 13.210 -2.853 1.00 90.81 83 GLY A C 1
ATOM 655 O O . GLY A 1 83 ? -2.127 14.097 -2.225 1.00 90.81 83 GLY A O 1
ATOM 656 N N . ALA A 1 84 ? -0.271 13.323 -3.202 1.00 88.50 84 ALA A N 1
ATOM 657 C CA . ALA A 1 84 ? 0.510 14.533 -2.917 1.00 88.50 84 ALA A CA 1
ATOM 658 C C . ALA A 1 84 ? 0.447 15.577 -4.048 1.00 88.50 84 ALA A C 1
ATOM 660 O O . ALA A 1 84 ? 0.490 16.779 -3.768 1.00 88.50 84 ALA A O 1
ATOM 661 N N . GLY A 1 85 ? 0.430 15.120 -5.302 1.00 84.38 85 GLY A N 1
ATOM 662 C CA . GLY A 1 85 ? 0.385 15.965 -6.503 1.00 84.38 85 GLY A CA 1
ATOM 663 C C . GLY A 1 85 ? -0.921 15.808 -7.277 1.00 84.38 85 GLY A C 1
ATOM 664 O O . GLY A 1 85 ? -1.549 16.804 -7.617 1.00 84.38 85 GLY A O 1
ATOM 665 N N . ASP A 1 86 ? -1.345 14.561 -7.474 1.00 88.44 86 ASP A N 1
ATOM 666 C CA . ASP A 1 86 ? -2.592 14.194 -8.145 1.00 88.44 86 ASP A CA 1
ATOM 667 C C . ASP A 1 86 ? -3.600 13.598 -7.163 1.00 88.44 86 ASP A C 1
ATOM 669 O O . ASP A 1 86 ? -3.222 13.131 -6.087 1.00 88.44 86 ASP A O 1
ATOM 673 N N . SER A 1 87 ? -4.880 13.566 -7.536 1.00 92.38 87 SER A N 1
ATOM 674 C CA . SER A 1 87 ? -5.890 12.879 -6.725 1.00 92.38 87 SER A CA 1
ATOM 675 C C . SER A 1 87 ? -5.615 11.377 -6.671 1.00 92.38 87 SER A C 1
ATOM 677 O O . SER A 1 87 ? -5.310 10.757 -7.687 1.00 92.38 87 SER A O 1
ATOM 679 N N . ILE A 1 88 ? -5.784 10.765 -5.501 1.00 93.75 88 ILE A N 1
ATOM 680 C CA . ILE A 1 88 ? -5.617 9.324 -5.307 1.00 93.75 88 ILE A CA 1
ATOM 681 C C . ILE A 1 88 ? -6.640 8.503 -6.107 1.00 93.75 88 ILE A C 1
ATOM 683 O O . ILE A 1 88 ? -6.359 7.372 -6.496 1.00 93.75 88 ILE A O 1
ATOM 687 N N . GLU A 1 89 ? -7.819 9.059 -6.398 1.00 91.00 89 GLU A N 1
ATOM 688 C CA . GLU A 1 89 ? -8.884 8.330 -7.099 1.00 91.00 89 GLU A CA 1
ATOM 689 C C . GLU A 1 89 ? -8.540 8.065 -8.578 1.00 91.00 89 GLU A C 1
ATOM 691 O O . GLU A 1 89 ? -9.074 7.125 -9.175 1.00 91.00 89 GLU A O 1
ATOM 696 N N . ILE A 1 90 ? -7.586 8.814 -9.158 1.00 93.25 90 ILE A N 1
ATOM 697 C CA . ILE A 1 90 ? -7.117 8.608 -10.541 1.00 93.25 90 ILE A CA 1
ATOM 698 C C . ILE A 1 90 ? -6.501 7.219 -10.752 1.00 93.25 90 ILE A C 1
ATOM 700 O O . ILE A 1 90 ? -6.508 6.685 -11.858 1.00 93.25 90 ILE A O 1
ATOM 704 N N . ILE A 1 91 ? -6.017 6.596 -9.678 1.00 94.81 91 ILE A N 1
ATOM 705 C CA . ILE A 1 91 ? -5.356 5.295 -9.720 1.00 94.81 91 ILE A CA 1
ATOM 706 C C . ILE A 1 91 ? -6.284 4.192 -10.236 1.00 94.81 91 ILE A C 1
ATOM 708 O O . ILE A 1 91 ? -5.837 3.311 -10.970 1.00 94.81 91 ILE A O 1
ATOM 712 N N . SER A 1 92 ? -7.577 4.251 -9.905 1.00 94.75 92 SER A N 1
ATOM 713 C CA . SER A 1 92 ? -8.565 3.292 -10.417 1.00 94.75 92 SER A CA 1
ATOM 714 C C . SER A 1 92 ? -8.633 3.323 -11.950 1.00 94.75 92 SER A C 1
ATOM 716 O O . SER A 1 92 ? -8.527 2.282 -12.600 1.00 94.75 92 SER A O 1
ATOM 718 N N . ARG A 1 93 ? -8.678 4.530 -12.526 1.00 93.94 93 ARG A N 1
ATOM 719 C CA . ARG A 1 93 ? -8.640 4.772 -13.972 1.00 93.94 93 ARG A CA 1
ATOM 720 C C . ARG A 1 93 ? -7.350 4.247 -14.599 1.00 93.94 93 ARG A C 1
ATOM 722 O O . ARG A 1 93 ? -7.406 3.567 -15.616 1.00 93.94 93 ARG A O 1
ATOM 729 N N . TYR A 1 94 ? -6.195 4.502 -13.985 1.00 93.19 94 TYR A N 1
ATOM 730 C CA . TYR A 1 94 ? -4.918 4.011 -14.515 1.00 93.19 94 TYR A CA 1
ATOM 731 C C . TYR A 1 94 ? -4.868 2.483 -14.599 1.00 93.19 94 TYR A C 1
ATOM 733 O O . TYR A 1 94 ? -4.331 1.939 -15.561 1.00 93.19 94 TYR A O 1
ATOM 741 N N . ILE A 1 95 ? -5.466 1.776 -13.639 1.00 94.06 95 ILE A N 1
ATOM 742 C CA . ILE A 1 95 ? -5.551 0.310 -13.673 1.00 94.06 95 ILE A CA 1
ATOM 743 C C . ILE A 1 95 ? -6.489 -0.164 -14.792 1.00 94.06 95 ILE A C 1
ATOM 745 O O . ILE A 1 95 ? -6.199 -1.162 -15.456 1.00 94.06 95 ILE A O 1
ATOM 749 N N . GLU A 1 96 ? -7.595 0.541 -15.039 1.00 93.12 96 GLU A N 1
ATOM 750 C CA . GLU A 1 96 ? -8.476 0.264 -16.181 1.00 93.12 96 GLU A CA 1
ATOM 751 C C . GLU A 1 96 ? -7.745 0.461 -17.515 1.00 93.12 96 GLU A C 1
ATOM 753 O O . GLU A 1 96 ? -7.787 -0.424 -18.374 1.00 93.12 96 GLU A O 1
ATOM 758 N N . ASP A 1 97 ? -7.011 1.565 -17.659 1.00 92.19 97 ASP A N 1
ATOM 759 C CA . ASP A 1 97 ? -6.238 1.884 -18.861 1.00 92.19 97 ASP A CA 1
ATOM 760 C C . ASP A 1 97 ? -5.119 0.851 -19.105 1.00 92.19 97 ASP A C 1
ATOM 762 O O . ASP A 1 97 ? -4.926 0.397 -20.235 1.00 92.19 97 ASP A O 1
ATOM 766 N N . GLN A 1 98 ? -4.439 0.383 -18.050 1.00 91.94 98 GLN A N 1
ATOM 767 C CA . GLN A 1 98 ? -3.455 -0.709 -18.126 1.00 91.94 98 GLN A CA 1
ATOM 768 C C . GLN A 1 98 ? -4.078 -2.012 -18.642 1.00 91.94 98 GLN A C 1
ATOM 770 O O . GLN A 1 98 ? -3.516 -2.691 -19.507 1.00 91.94 98 GLN A O 1
ATOM 775 N N . ARG A 1 99 ? -5.268 -2.367 -18.144 1.00 91.19 99 ARG A N 1
ATOM 776 C CA . ARG A 1 99 ? -6.000 -3.556 -18.607 1.00 91.19 99 ARG A CA 1
ATOM 777 C C . ARG A 1 99 ? -6.455 -3.404 -20.057 1.00 91.19 99 ARG A C 1
ATOM 779 O O . ARG A 1 99 ? -6.360 -4.364 -20.821 1.00 91.19 99 ARG A O 1
ATOM 786 N N . ALA A 1 100 ? -6.904 -2.214 -20.449 1.00 91.19 100 ALA A N 1
ATOM 787 C CA . ALA A 1 100 ? -7.263 -1.916 -21.830 1.00 91.19 100 ALA A CA 1
ATOM 788 C C . ALA A 1 100 ? -6.050 -2.037 -22.767 1.00 91.19 100 ALA A C 1
ATOM 790 O O . ALA A 1 100 ? -6.159 -2.645 -23.832 1.00 91.19 100 ALA A O 1
ATOM 791 N N . PHE A 1 101 ? -4.881 -1.540 -22.348 1.00 91.44 101 PHE A N 1
ATOM 792 C CA . PHE A 1 101 ? -3.635 -1.685 -23.097 1.00 91.44 101 PHE A CA 1
ATOM 793 C C . PHE A 1 101 ? -3.246 -3.158 -23.282 1.00 91.44 101 PHE A C 1
ATOM 795 O O . PHE A 1 101 ? -2.928 -3.568 -24.400 1.00 91.44 101 PHE A O 1
ATOM 802 N N . LEU A 1 102 ? -3.366 -3.986 -22.239 1.00 88.06 102 LEU A N 1
ATOM 803 C CA . LEU A 1 102 ? -3.147 -5.434 -22.345 1.00 88.06 102 LEU A CA 1
ATOM 804 C C . LEU A 1 102 ? -4.096 -6.128 -23.321 1.00 88.06 102 LEU A C 1
ATOM 806 O O . LEU A 1 102 ? -3.667 -7.008 -24.065 1.00 88.06 102 LEU A O 1
ATOM 810 N N . GLY A 1 103 ? -5.354 -5.687 -23.382 1.00 85.50 103 GLY A N 1
ATOM 811 C CA . GLY A 1 103 ? -6.316 -6.162 -24.377 1.00 85.50 103 GLY A CA 1
ATOM 812 C C . GLY A 1 103 ? -5.882 -5.895 -25.822 1.00 85.50 103 GLY A C 1
ATOM 813 O O . GLY A 1 103 ? -6.370 -6.549 -26.738 1.00 85.50 103 GLY A O 1
ATOM 814 N N . THR A 1 104 ? -4.933 -4.980 -26.048 1.00 85.88 104 THR A N 1
ATOM 815 C CA . THR A 1 104 ? -4.342 -4.795 -27.375 1.00 85.88 104 THR A CA 1
ATOM 816 C C . THR A 1 104 ? -3.311 -5.868 -27.712 1.00 85.88 104 THR A C 1
ATOM 818 O O . THR A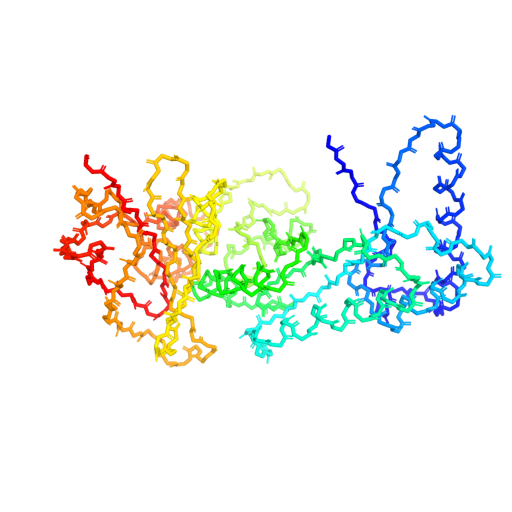 1 104 ? -3.100 -6.095 -28.898 1.00 85.88 104 THR A O 1
ATOM 821 N N . LEU A 1 105 ? -2.665 -6.532 -26.742 1.00 84.19 105 LEU A N 1
ATOM 822 C CA . LEU A 1 105 ? -1.627 -7.539 -27.007 1.00 84.19 105 LEU A CA 1
ATOM 823 C C . LEU A 1 105 ? -2.225 -8.833 -27.557 1.00 84.19 105 LEU A C 1
ATOM 825 O O . LEU A 1 105 ? -1.767 -9.314 -28.592 1.00 84.19 105 LEU A O 1
ATOM 829 N N . SER A 1 106 ? -3.218 -9.391 -26.863 1.00 79.12 106 SER A N 1
ATOM 830 C CA . SER A 1 106 ? -3.900 -10.622 -27.262 1.00 79.12 106 SER A CA 1
ATOM 831 C C . SER A 1 106 ? -5.282 -10.745 -26.615 1.00 79.12 106 SER A C 1
ATOM 833 O O . SER A 1 106 ? -5.592 -10.047 -25.651 1.00 79.12 106 SER A O 1
ATOM 835 N N . ASP A 1 107 ? -6.079 -11.708 -27.087 1.00 80.06 107 ASP A N 1
ATOM 836 C CA . ASP A 1 107 ? -7.377 -12.059 -26.492 1.00 80.06 107 ASP A CA 1
ATOM 837 C C . ASP A 1 107 ? -7.259 -12.785 -25.133 1.00 80.06 107 ASP A C 1
ATOM 839 O O . ASP A 1 107 ? -8.273 -13.152 -24.524 1.00 80.06 107 ASP A O 1
ATOM 843 N N . ARG A 1 108 ? -6.033 -13.029 -24.640 1.00 82.44 108 ARG A N 1
ATOM 844 C CA . ARG A 1 108 ? -5.815 -13.616 -23.315 1.00 82.44 108 ARG A CA 1
ATOM 845 C C . ARG A 1 108 ? -6.342 -12.684 -22.230 1.00 82.44 108 ARG A C 1
ATOM 847 O O . ARG A 1 108 ? -6.147 -11.474 -22.255 1.00 82.44 108 ARG A O 1
ATOM 854 N N . LYS A 1 109 ? -6.976 -13.285 -21.226 1.00 77.50 109 LYS A N 1
ATOM 855 C CA . LYS A 1 109 ? -7.585 -12.565 -20.095 1.00 77.50 109 LYS A CA 1
ATOM 856 C C . LYS A 1 109 ? -6.853 -12.779 -18.774 1.00 77.50 109 LYS A C 1
ATOM 858 O O . LYS A 1 109 ? -7.274 -12.238 -17.760 1.00 77.50 109 LYS A O 1
ATOM 863 N N . ASP A 1 110 ? -5.801 -13.590 -18.776 1.00 84.75 110 ASP A N 1
ATOM 864 C CA . ASP A 1 110 ? -5.082 -14.047 -17.585 1.00 84.75 110 ASP A CA 1
ATOM 865 C C . ASP A 1 110 ? -3.784 -13.269 -17.312 1.00 84.75 110 ASP A C 1
ATOM 867 O O . ASP A 1 110 ? -2.950 -13.727 -16.532 1.00 84.75 110 ASP A O 1
ATOM 871 N N . TYR A 1 111 ? -3.603 -12.105 -17.939 1.00 90.38 111 TYR A N 1
ATOM 872 C CA . TYR A 1 111 ? -2.473 -11.224 -17.656 1.00 90.38 111 TYR A CA 1
ATOM 873 C C . TYR A 1 111 ? -2.529 -10.687 -16.229 1.00 90.38 111 TYR A C 1
ATOM 875 O O . TYR A 1 111 ? -3.574 -10.210 -15.777 1.00 90.38 111 TYR A O 1
ATOM 883 N N . GLN A 1 112 ? -1.380 -10.706 -15.556 1.00 92.94 112 GLN A N 1
ATOM 884 C CA . GLN A 1 112 ? -1.238 -10.025 -14.275 1.00 92.94 112 GLN A CA 1
ATOM 885 C C . GLN A 1 112 ? -0.979 -8.536 -14.508 1.00 92.94 112 GLN A C 1
ATOM 887 O O . GLN A 1 112 ? -0.179 -8.164 -15.367 1.00 92.94 112 GLN A O 1
ATOM 892 N N . VAL A 1 113 ? -1.647 -7.690 -13.731 1.00 93.75 113 VAL A N 1
ATOM 893 C CA . VAL A 1 113 ? -1.441 -6.241 -13.718 1.00 93.75 113 VAL A CA 1
ATOM 894 C C . VAL A 1 113 ? -1.005 -5.831 -12.328 1.00 93.75 113 VAL A C 1
ATOM 896 O O . VAL A 1 113 ? -1.698 -6.125 -11.351 1.00 93.75 113 VAL A O 1
ATOM 899 N N . GLY A 1 114 ? 0.121 -5.138 -12.229 1.00 94.88 114 GLY A N 1
ATOM 900 C CA . GLY A 1 114 ? 0.620 -4.682 -10.944 1.00 94.88 114 GLY A CA 1
ATOM 901 C C . GLY A 1 114 ? 1.232 -3.295 -10.948 1.00 94.88 114 GLY A C 1
ATOM 902 O O . GLY A 1 114 ? 1.244 -2.588 -11.950 1.00 94.88 114 GLY A O 1
ATOM 903 N N . GLN A 1 115 ? 1.702 -2.899 -9.773 1.00 95.50 115 GLN A N 1
ATOM 904 C CA . GLN A 1 115 ? 2.413 -1.643 -9.547 1.00 95.50 115 GLN A CA 1
ATOM 905 C C . GLN A 1 115 ? 3.737 -1.957 -8.866 1.00 95.50 115 GLN A C 1
ATOM 907 O O . GLN A 1 115 ? 3.737 -2.420 -7.726 1.00 95.50 115 GLN A O 1
ATOM 912 N N . THR A 1 116 ? 4.856 -1.764 -9.547 1.00 95.19 116 THR A N 1
ATOM 913 C CA . THR A 1 116 ? 6.180 -2.071 -8.982 1.00 95.19 116 THR A CA 1
ATOM 914 C C . THR A 1 116 ? 6.778 -0.927 -8.192 1.00 95.19 116 THR A C 1
ATOM 916 O O . THR A 1 116 ? 7.606 -1.173 -7.317 1.00 95.19 116 THR A O 1
ATOM 919 N N . GLU A 1 117 ? 6.246 0.278 -8.371 1.00 95.25 117 GLU A N 1
ATOM 920 C CA . GLU A 1 117 ? 6.491 1.398 -7.479 1.00 95.25 117 GLU A CA 1
ATOM 921 C C . GLU A 1 117 ? 5.207 2.181 -7.229 1.00 95.25 117 GLU A C 1
ATOM 923 O O . GLU A 1 117 ? 4.450 2.507 -8.147 1.00 95.25 117 GLU A O 1
ATOM 928 N N . TRP A 1 118 ? 4.952 2.493 -5.962 1.00 96.00 118 TRP A N 1
ATOM 929 C CA . TRP A 1 118 ? 3.958 3.488 -5.587 1.00 96.00 118 TRP A CA 1
ATOM 930 C C . TRP A 1 118 ? 4.269 4.108 -4.228 1.00 96.00 118 TRP A C 1
ATOM 932 O O . TRP A 1 118 ? 4.744 3.439 -3.308 1.00 96.00 118 TRP A O 1
ATOM 942 N N . ASN A 1 119 ? 3.949 5.391 -4.094 1.00 95.94 119 ASN A N 1
ATOM 943 C CA . ASN A 1 119 ? 3.934 6.147 -2.841 1.00 95.94 119 ASN A CA 1
ATOM 944 C C . ASN A 1 119 ? 3.048 7.392 -3.033 1.00 95.94 119 ASN A C 1
ATOM 946 O O . ASN A 1 119 ? 2.437 7.570 -4.087 1.00 95.94 119 ASN A O 1
ATOM 950 N N . CYS A 1 120 ? 2.986 8.292 -2.051 1.00 94.19 120 CYS A N 1
ATOM 951 C CA . CYS A 1 120 ? 2.257 9.544 -2.216 1.00 94.19 120 CYS A CA 1
ATOM 952 C C . CYS A 1 120 ? 2.856 10.469 -3.289 1.00 94.19 120 CYS A C 1
ATOM 954 O O . CYS A 1 120 ? 2.161 11.328 -3.826 1.00 94.19 120 CYS A O 1
ATOM 956 N N . THR A 1 121 ? 4.151 10.326 -3.574 1.00 92.94 121 THR A N 1
ATOM 957 C CA . THR A 1 121 ? 4.931 11.174 -4.482 1.00 92.94 121 THR A CA 1
ATOM 958 C C . THR A 1 121 ? 6.174 10.425 -4.962 1.00 92.94 121 THR A C 1
ATOM 960 O O . THR A 1 121 ? 6.738 9.654 -4.188 1.00 92.94 121 THR A O 1
ATOM 963 N N . ALA A 1 122 ? 6.609 10.686 -6.198 1.00 91.19 122 ALA A N 1
ATOM 964 C CA . ALA A 1 122 ? 7.914 10.265 -6.733 1.00 91.19 122 ALA A CA 1
ATOM 965 C C . ALA A 1 122 ? 9.050 11.237 -6.352 1.00 91.19 122 ALA A C 1
ATOM 967 O O . ALA A 1 122 ? 10.226 10.983 -6.590 1.00 91.19 122 ALA A O 1
ATOM 968 N N . MET A 1 123 ? 8.695 12.387 -5.773 1.00 90.50 123 MET A N 1
ATOM 969 C CA . MET A 1 123 ? 9.610 13.458 -5.379 1.00 90.50 123 MET A CA 1
ATOM 970 C C . MET A 1 123 ? 9.826 13.483 -3.868 1.00 90.50 123 MET A C 1
ATOM 972 O O . MET A 1 123 ? 8.874 13.269 -3.114 1.00 90.50 123 MET A O 1
ATOM 976 N N . PHE A 1 124 ? 11.038 13.842 -3.430 1.00 88.88 124 PHE A N 1
ATOM 977 C CA . PHE A 1 124 ? 11.340 14.033 -2.009 1.00 88.88 124 PHE A CA 1
ATOM 978 C C . PHE A 1 124 ? 10.352 14.995 -1.359 1.00 88.88 124 PHE A C 1
ATOM 980 O O . PHE A 1 124 ? 10.131 16.111 -1.835 1.00 88.88 124 PHE A O 1
ATOM 987 N N . SER A 1 125 ? 9.750 14.554 -0.263 1.00 91.19 125 SER A N 1
ATOM 988 C CA . SER A 1 125 ? 8.718 15.309 0.424 1.00 91.19 125 SER A CA 1
ATOM 989 C C . SER A 1 125 ? 8.627 14.870 1.867 1.00 91.19 125 SER A C 1
ATOM 991 O O . SER A 1 125 ? 8.522 13.687 2.149 1.00 91.19 125 SER A O 1
ATOM 993 N N . THR A 1 126 ? 8.531 15.824 2.786 1.00 90.81 126 THR A N 1
ATOM 994 C CA . THR A 1 126 ? 8.245 15.522 4.195 1.00 90.81 126 THR A CA 1
ATOM 995 C C . THR A 1 126 ? 6.898 14.825 4.386 1.00 90.81 126 THR A C 1
ATOM 997 O O . THR A 1 126 ? 6.654 14.241 5.436 1.00 90.81 126 THR A O 1
ATOM 1000 N N . ARG A 1 127 ? 6.009 14.850 3.380 1.00 93.00 127 ARG A N 1
ATOM 1001 C CA . ARG A 1 127 ? 4.735 14.124 3.415 1.00 93.00 127 ARG A CA 1
ATOM 1002 C C . ARG A 1 127 ? 4.938 12.624 3.590 1.00 93.00 127 ARG A C 1
ATOM 1004 O O . ARG A 1 127 ? 4.125 12.019 4.281 1.00 93.00 127 ARG A O 1
ATOM 1011 N N . THR A 1 128 ? 6.009 12.040 3.041 1.00 94.81 128 THR A N 1
ATOM 1012 C CA . THR A 1 128 ? 6.293 10.598 3.156 1.00 94.81 128 THR A CA 1
ATOM 1013 C C . THR A 1 128 ? 6.532 10.163 4.604 1.00 94.81 128 THR A C 1
ATOM 1015 O O . THR A 1 128 ? 6.254 9.015 4.953 1.00 94.81 128 THR A O 1
ATOM 1018 N N . ASP A 1 129 ? 6.976 11.095 5.451 1.00 96.19 129 ASP A N 1
ATOM 1019 C CA . ASP A 1 129 ? 7.289 10.891 6.864 1.00 96.19 129 ASP A CA 1
ATOM 1020 C C . ASP A 1 129 ? 6.086 11.101 7.795 1.00 96.19 129 ASP A C 1
ATOM 1022 O O . ASP A 1 129 ? 6.146 10.755 8.973 1.00 96.19 129 ASP A O 1
ATOM 1026 N N . MET A 1 130 ? 4.989 11.687 7.309 1.00 95.81 130 MET A N 1
ATOM 1027 C CA . MET A 1 130 ? 3.854 12.087 8.145 1.00 95.81 130 MET A CA 1
ATOM 1028 C C . MET A 1 130 ? 2.838 10.949 8.346 1.00 95.81 130 MET A C 1
ATOM 1030 O O . MET A 1 130 ? 2.672 10.104 7.463 1.00 95.81 130 MET A O 1
ATOM 1034 N N . PRO A 1 131 ? 2.045 10.967 9.440 1.00 97.31 131 PRO A N 1
ATOM 1035 C CA . PRO A 1 131 ? 0.886 10.079 9.596 1.00 97.31 131 PRO A CA 1
ATOM 1036 C C . PRO A 1 131 ? -0.113 10.156 8.433 1.00 97.31 131 PRO A C 1
ATOM 1038 O O . PRO A 1 131 ? -0.810 9.187 8.155 1.00 97.31 131 PRO A O 1
ATOM 1041 N N . TRP A 1 132 ? -0.134 11.274 7.704 1.00 96.88 132 TRP A N 1
ATOM 1042 C CA . TRP A 1 132 ? -0.901 11.427 6.471 1.00 96.88 132 TRP A CA 1
ATOM 1043 C C . TRP A 1 132 ? -0.543 10.389 5.391 1.00 96.88 132 TRP A C 1
ATOM 1045 O O . TRP A 1 132 ? -1.432 9.840 4.748 1.00 96.88 132 TRP A O 1
ATOM 1055 N N . ASN A 1 133 ? 0.737 10.035 5.216 1.00 97.31 133 ASN A N 1
ATOM 1056 C CA . ASN A 1 133 ? 1.106 8.994 4.248 1.00 97.31 133 ASN A CA 1
ATOM 1057 C C . ASN A 1 133 ? 0.616 7.608 4.691 1.00 97.31 133 ASN A C 1
ATOM 1059 O O . ASN A 1 133 ? 0.313 6.747 3.869 1.00 97.31 133 ASN A O 1
ATOM 1063 N N . ALA A 1 134 ? 0.493 7.394 6.005 1.00 98.00 134 ALA A N 1
ATOM 1064 C CA . ALA A 1 134 ? -0.074 6.168 6.549 1.00 98.00 134 ALA A CA 1
ATOM 1065 C C . ALA A 1 134 ? -1.563 6.037 6.196 1.00 98.00 134 ALA A C 1
ATOM 1067 O O . ALA A 1 134 ? -2.002 4.968 5.774 1.00 98.00 134 ALA A O 1
ATOM 1068 N N . THR A 1 135 ? -2.340 7.116 6.331 1.00 97.62 135 THR A N 1
ATOM 1069 C CA . THR A 1 135 ? -3.766 7.107 5.967 1.00 97.62 135 THR A CA 1
ATOM 1070 C C . THR A 1 135 ? -3.964 6.965 4.461 1.00 97.62 135 THR A C 1
ATOM 1072 O O . THR A 1 135 ? -4.797 6.169 4.023 1.00 97.62 135 THR A O 1
ATOM 1075 N N . MET A 1 136 ? -3.119 7.635 3.670 1.00 96.81 136 MET A N 1
ATOM 1076 C CA . MET A 1 136 ? -3.044 7.471 2.216 1.00 96.81 136 MET A CA 1
ATOM 1077 C C . MET A 1 136 ? -2.824 6.003 1.834 1.00 96.81 136 MET A C 1
ATOM 1079 O O . MET A 1 136 ? -3.578 5.460 1.031 1.00 96.81 136 MET A O 1
ATOM 1083 N N . ALA A 1 137 ? -1.853 5.323 2.456 1.00 97.88 137 ALA A N 1
ATOM 1084 C CA . ALA A 1 137 ? -1.537 3.928 2.151 1.00 97.88 137 ALA A CA 1
ATOM 1085 C C . ALA A 1 137 ? -2.715 2.969 2.406 1.00 97.88 137 ALA A C 1
ATOM 1087 O O . ALA A 1 137 ? -2.915 2.028 1.636 1.00 97.88 137 ALA A O 1
ATOM 1088 N N . VAL A 1 138 ? -3.535 3.214 3.439 1.00 98.25 138 VAL A N 1
ATOM 1089 C CA . VAL A 1 138 ? -4.769 2.439 3.670 1.00 98.25 138 VAL A CA 1
ATOM 1090 C C . VAL A 1 138 ? -5.777 2.668 2.544 1.00 98.25 138 VAL A C 1
ATOM 1092 O O . VAL A 1 138 ? -6.320 1.697 2.009 1.00 98.25 138 VAL A O 1
A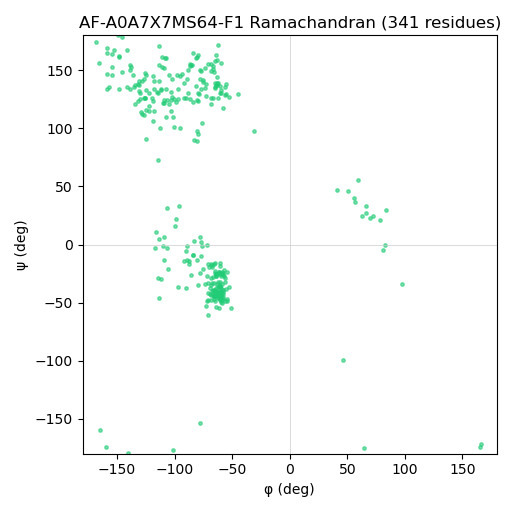TOM 1095 N N . LYS A 1 139 ? -6.003 3.928 2.148 1.00 96.38 139 LYS A N 1
ATOM 1096 C CA . LYS A 1 139 ? -6.916 4.261 1.045 1.00 96.38 139 LYS A CA 1
ATOM 1097 C C . LYS A 1 139 ? -6.428 3.686 -0.290 1.00 96.38 139 LYS A C 1
ATOM 1099 O O . LYS A 1 139 ? -7.214 3.101 -1.031 1.00 96.38 139 LYS A O 1
ATOM 1104 N N . MET A 1 140 ? -5.126 3.745 -0.556 1.00 96.94 140 MET A N 1
ATOM 1105 C CA . MET A 1 140 ? -4.515 3.142 -1.740 1.00 96.94 140 MET A CA 1
ATOM 1106 C C . MET A 1 140 ? -4.710 1.620 -1.768 1.00 96.94 140 MET A C 1
ATOM 1108 O O . MET A 1 140 ? -5.107 1.062 -2.789 1.00 96.94 140 MET A O 1
ATOM 1112 N N . ALA A 1 141 ? -4.511 0.931 -0.638 1.00 96.81 141 ALA A N 1
ATOM 1113 C CA . ALA A 1 141 ? -4.753 -0.509 -0.541 1.00 96.81 141 ALA A CA 1
ATOM 1114 C C . ALA A 1 141 ? -6.224 -0.877 -0.823 1.00 96.81 141 ALA A C 1
ATOM 1116 O O . ALA A 1 141 ? -6.489 -1.902 -1.461 1.00 96.81 141 ALA A O 1
ATOM 1117 N N . ARG A 1 142 ? -7.178 -0.030 -0.402 1.00 96.25 142 ARG A N 1
ATOM 1118 C CA . ARG A 1 142 ? -8.602 -0.147 -0.764 1.00 96.25 142 ARG A CA 1
ATOM 1119 C C . ARG A 1 142 ? -8.793 -0.030 -2.270 1.00 96.25 142 ARG A C 1
ATOM 1121 O O . ARG A 1 142 ? -9.325 -0.962 -2.867 1.00 96.25 142 ARG A O 1
ATOM 1128 N N . ILE A 1 143 ? -8.295 1.046 -2.881 1.00 95.94 143 ILE A N 1
ATOM 1129 C CA . ILE A 1 143 ? -8.396 1.292 -4.329 1.00 95.94 143 ILE A CA 1
ATOM 1130 C C . ILE A 1 143 ? -7.805 0.129 -5.131 1.00 95.94 143 ILE A C 1
ATOM 1132 O O . ILE A 1 143 ? -8.468 -0.387 -6.029 1.00 95.94 143 ILE A O 1
ATOM 1136 N N . TYR A 1 144 ? -6.601 -0.335 -4.791 1.00 96.75 144 TYR A N 1
ATOM 1137 C CA . TYR A 1 144 ? -5.955 -1.458 -5.473 1.00 96.75 144 TYR A CA 1
ATOM 1138 C C . TYR A 1 144 ? -6.741 -2.758 -5.354 1.00 96.75 144 TYR A C 1
ATOM 1140 O O . TYR A 1 144 ? -6.911 -3.464 -6.348 1.00 96.75 144 TYR A O 1
ATOM 1148 N N . THR A 1 145 ? -7.257 -3.065 -4.164 1.00 94.62 145 THR A N 1
ATOM 1149 C CA . THR A 1 145 ? -8.042 -4.287 -3.966 1.00 94.62 145 THR A CA 1
ATOM 1150 C C . THR A 1 145 ? -9.354 -4.231 -4.747 1.00 94.62 145 THR A C 1
ATOM 1152 O O . THR A 1 145 ? -9.726 -5.204 -5.402 1.00 94.62 145 THR A O 1
ATOM 1155 N N . ASP A 1 146 ? -10.045 -3.094 -4.710 1.00 94.75 146 ASP A N 1
ATOM 1156 C CA . ASP A 1 146 ? -11.343 -2.919 -5.363 1.00 94.75 146 ASP A CA 1
ATOM 1157 C C . ASP A 1 146 ? -11.194 -2.876 -6.898 1.00 94.75 146 ASP A C 1
ATOM 1159 O O . ASP A 1 146 ? -12.015 -3.446 -7.619 1.00 94.75 146 ASP A O 1
ATOM 1163 N N . SER A 1 147 ? -10.078 -2.324 -7.388 1.00 95.12 147 SER A N 1
ATOM 1164 C CA . SER A 1 147 ? -9.666 -2.349 -8.804 1.00 95.12 147 SER A CA 1
ATOM 1165 C C . SER A 1 147 ? -9.068 -3.698 -9.238 1.00 95.12 147 SER A C 1
ATOM 1167 O O . SER A 1 147 ? -8.668 -3.866 -10.393 1.00 95.12 147 SER A O 1
ATOM 1169 N N . LYS A 1 148 ? -9.021 -4.683 -8.327 1.00 93.69 148 LYS A N 1
ATOM 1170 C CA . LYS A 1 148 ? -8.512 -6.045 -8.549 1.00 93.69 148 LYS A CA 1
ATOM 1171 C C . LYS A 1 148 ? -7.075 -6.075 -9.066 1.00 93.69 148 LYS A C 1
ATOM 1173 O O . LYS A 1 148 ? -6.771 -6.847 -9.969 1.00 93.69 148 LYS A O 1
ATOM 1178 N N . LEU A 1 149 ? -6.205 -5.215 -8.554 1.00 95.62 149 LEU A N 1
ATOM 1179 C CA . LEU A 1 149 ? -4.784 -5.246 -8.889 1.00 95.62 149 LEU A CA 1
ATOM 1180 C C . LEU A 1 149 ? -4.152 -6.560 -8.392 1.00 95.62 149 LEU A C 1
ATOM 1182 O O . LEU A 1 149 ? -4.440 -6.998 -7.278 1.00 95.62 149 LEU A O 1
ATOM 1186 N N . ASP A 1 150 ? -3.301 -7.190 -9.204 1.00 95.00 150 ASP A N 1
ATOM 1187 C CA . ASP A 1 150 ? -2.741 -8.512 -8.898 1.00 95.00 150 ASP A CA 1
ATOM 1188 C C . ASP A 1 150 ? -1.580 -8.438 -7.895 1.00 95.00 150 ASP A C 1
ATOM 1190 O O . ASP A 1 150 ? -1.419 -9.325 -7.053 1.00 95.00 150 ASP A O 1
ATOM 1194 N N . TYR A 1 151 ? -0.772 -7.379 -7.969 1.00 94.94 151 TYR A N 1
ATOM 1195 C CA . TYR A 1 151 ? 0.319 -7.111 -7.034 1.00 94.94 151 TYR A CA 1
ATOM 1196 C C . TYR A 1 151 ? 0.635 -5.617 -6.958 1.00 94.94 151 TYR A C 1
ATOM 1198 O O . TYR A 1 151 ? 0.452 -4.877 -7.922 1.00 94.94 151 TYR A O 1
ATOM 1206 N N . SER A 1 152 ? 1.156 -5.169 -5.818 1.00 95.75 152 SER A N 1
ATOM 1207 C CA . SER A 1 152 ? 1.738 -3.836 -5.695 1.00 95.75 152 SER A CA 1
ATOM 1208 C C . SER A 1 152 ? 2.923 -3.825 -4.735 1.00 95.75 152 SER A C 1
ATOM 1210 O O . SER A 1 152 ? 2.955 -4.590 -3.768 1.00 95.75 152 SER A O 1
ATOM 1212 N N . ALA A 1 153 ? 3.893 -2.952 -4.991 1.00 95.75 153 ALA A N 1
ATOM 1213 C CA . ALA A 1 153 ? 5.089 -2.778 -4.180 1.00 95.75 153 ALA A CA 1
ATOM 1214 C C . ALA A 1 153 ? 5.227 -1.312 -3.757 1.00 95.75 153 ALA A C 1
ATOM 1216 O O . ALA A 1 153 ? 5.365 -0.414 -4.582 1.00 95.75 153 ALA A O 1
ATOM 1217 N N . PHE A 1 154 ? 5.140 -1.080 -2.446 1.00 96.81 154 PHE A N 1
ATOM 1218 C CA . PHE A 1 154 ? 5.335 0.247 -1.875 1.00 96.81 154 PHE A CA 1
ATOM 1219 C C . PHE A 1 154 ? 6.799 0.654 -2.029 1.00 96.81 154 PHE A C 1
ATOM 1221 O O . PHE A 1 154 ? 7.694 -0.067 -1.578 1.00 96.81 154 PHE A O 1
ATOM 1228 N N . PHE A 1 155 ? 7.026 1.815 -2.628 1.00 94.81 155 PHE A N 1
ATOM 1229 C CA . PHE A 1 155 ? 8.350 2.380 -2.837 1.00 94.81 155 PHE A CA 1
ATOM 1230 C C . PHE A 1 155 ? 8.655 3.350 -1.687 1.00 94.81 155 PHE A C 1
ATOM 1232 O O . PHE A 1 155 ? 8.111 4.445 -1.666 1.00 94.81 155 PHE A O 1
ATOM 1239 N N . HIS A 1 156 ? 9.432 2.993 -0.659 1.00 91.19 156 HIS A N 1
ATOM 1240 C CA . HIS A 1 156 ? 10.279 1.791 -0.532 1.00 91.19 156 HIS A CA 1
ATOM 1241 C C . HIS A 1 156 ? 10.355 1.242 0.890 1.00 91.19 156 HIS A C 1
ATOM 1243 O O . HIS A 1 156 ? 9.788 1.792 1.825 1.00 91.19 156 HIS A O 1
ATOM 1249 N N . LEU A 1 157 ? 11.081 0.134 1.079 1.00 92.75 157 LEU A N 1
ATOM 1250 C CA . LEU A 1 157 ? 11.317 -0.445 2.401 1.00 92.75 157 LEU A CA 1
ATOM 1251 C C . LEU A 1 157 ? 12.125 0.498 3.307 1.00 92.75 157 LEU A C 1
ATOM 1253 O O . LEU A 1 157 ? 11.686 0.813 4.404 1.00 92.75 157 LEU A O 1
ATOM 1257 N N . VAL A 1 158 ? 13.287 0.972 2.864 1.00 91.69 158 VAL A N 1
ATOM 1258 C CA . VAL A 1 158 ? 14.163 1.870 3.637 1.00 91.69 158 VAL A CA 1
ATOM 1259 C C . VAL A 1 158 ? 14.465 3.093 2.790 1.00 91.69 158 VAL A C 1
ATOM 1261 O O . VAL A 1 158 ? 14.665 2.952 1.587 1.00 91.69 158 VAL A O 1
ATOM 1264 N N . ASP A 1 159 ? 14.527 4.267 3.414 1.00 91.12 159 ASP A N 1
ATOM 1265 C CA . ASP A 1 159 ? 15.003 5.499 2.778 1.00 91.12 159 ASP A CA 1
ATOM 1266 C C . ASP A 1 159 ? 16.282 5.256 1.979 1.00 91.12 159 ASP A C 1
ATOM 1268 O O . ASP A 1 159 ? 17.226 4.667 2.515 1.00 91.12 159 ASP A O 1
ATOM 1272 N N . HIS A 1 160 ? 16.288 5.704 0.716 1.00 82.25 160 HIS A N 1
ATOM 1273 C CA . HIS A 1 160 ? 17.218 5.294 -0.340 1.00 82.25 160 HIS A CA 1
ATOM 1274 C C . HIS A 1 160 ? 18.613 4.915 0.176 1.00 82.25 160 HIS A C 1
ATOM 1276 O O . HIS A 1 160 ? 19.493 5.762 0.391 1.00 82.25 160 HIS A O 1
ATOM 1282 N N . ALA A 1 161 ? 18.817 3.607 0.345 1.00 68.00 161 ALA A N 1
ATOM 1283 C CA . ALA A 1 161 ? 19.986 3.062 1.022 1.00 68.00 161 ALA A CA 1
ATOM 1284 C C . ALA A 1 161 ? 21.297 3.350 0.277 1.00 68.00 161 ALA A C 1
ATOM 1286 O O . ALA A 1 161 ? 22.347 3.391 0.911 1.00 68.00 161 ALA A O 1
ATOM 1287 N N . GLU A 1 162 ? 21.238 3.603 -1.031 1.00 71.19 162 GLU A N 1
ATOM 1288 C CA . GLU A 1 162 ? 22.397 3.774 -1.918 1.00 71.19 162 GLU A CA 1
ATOM 1289 C C . GLU A 1 162 ? 22.883 5.228 -2.035 1.00 71.19 162 GLU A C 1
ATOM 1291 O O . GLU A 1 162 ? 23.926 5.511 -2.631 1.00 71.19 162 GLU A O 1
ATOM 1296 N N . LYS A 1 163 ? 22.168 6.186 -1.432 1.00 73.56 163 LYS A N 1
ATOM 1297 C CA . LYS A 1 163 ? 22.551 7.599 -1.509 1.00 73.56 163 LYS A CA 1
ATOM 1298 C C . LYS A 1 163 ? 23.883 7.868 -0.816 1.00 73.56 163 LYS A C 1
ATOM 1300 O O . LYS A 1 163 ? 24.088 7.526 0.343 1.00 73.56 163 LYS A O 1
ATOM 1305 N N . LYS A 1 164 ? 24.764 8.632 -1.456 1.00 72.88 164 LYS A N 1
ATOM 1306 C CA . LYS A 1 164 ? 26.037 9.068 -0.846 1.00 72.88 164 LYS A CA 1
ATOM 1307 C C . LYS A 1 164 ? 25.886 10.230 0.154 1.00 72.88 164 LYS A C 1
ATOM 1309 O O . LYS A 1 164 ? 26.881 10.772 0.618 1.00 72.88 164 LYS A O 1
ATOM 1314 N N . MET A 1 165 ? 24.655 10.639 0.468 1.00 72.56 165 MET A N 1
ATOM 1315 C CA . MET A 1 165 ? 24.370 11.694 1.445 1.00 72.56 165 MET A CA 1
ATOM 1316 C C . MET A 1 165 ? 24.331 11.144 2.871 1.00 72.56 165 MET A C 1
ATOM 1318 O O . MET A 1 165 ? 24.006 9.970 3.078 1.00 72.56 165 MET A O 1
ATOM 1322 N N . LYS A 1 166 ? 24.603 12.019 3.846 1.00 72.19 166 LYS A N 1
ATOM 1323 C CA . LYS A 1 166 ? 24.456 11.705 5.270 1.00 72.19 166 LYS A CA 1
ATOM 1324 C C . LYS A 1 166 ? 23.001 11.342 5.603 1.00 72.19 166 LYS A C 1
ATOM 1326 O O . LYS A 1 166 ? 22.101 12.024 5.110 1.00 72.19 166 LYS A O 1
ATOM 1331 N N . PRO A 1 167 ? 22.746 10.295 6.409 1.00 75.00 167 PRO A N 1
ATOM 1332 C CA . PRO A 1 167 ? 21.399 9.944 6.832 1.00 75.00 167 PRO A CA 1
ATOM 1333 C C . PRO A 1 167 ? 20.872 11.028 7.773 1.00 75.00 167 PRO A C 1
ATOM 1335 O O . PRO A 1 167 ? 21.460 11.292 8.820 1.00 75.00 167 PRO A O 1
ATOM 1338 N N . GLY A 1 168 ? 19.764 11.645 7.382 1.00 74.94 168 GLY A N 1
ATOM 1339 C CA . GLY A 1 168 ? 19.159 12.749 8.114 1.00 74.94 168 GLY A CA 1
ATOM 1340 C C . GLY A 1 168 ? 17.874 12.383 8.851 1.00 74.94 168 GLY A C 1
ATOM 1341 O O . GLY A 1 168 ? 16.966 13.194 8.892 1.00 74.94 168 GLY A O 1
ATOM 1342 N N . LEU A 1 169 ? 17.703 11.142 9.330 1.00 87.44 169 LEU A N 1
ATOM 1343 C CA . LEU A 1 169 ? 16.402 10.651 9.826 1.00 87.44 169 LEU A CA 1
ATOM 1344 C C . LEU A 1 169 ? 15.252 10.998 8.853 1.00 87.44 169 LEU A C 1
ATOM 1346 O O . LEU A 1 169 ? 15.115 10.328 7.837 1.00 87.44 169 LEU A O 1
ATOM 1350 N N . PHE A 1 170 ? 14.488 12.059 9.136 1.00 91.94 170 PHE A N 1
ATOM 1351 C CA . PHE A 1 170 ? 13.373 12.563 8.328 1.00 91.94 170 PHE A CA 1
ATOM 1352 C C . PHE A 1 170 ? 13.676 13.871 7.557 1.00 91.94 170 PHE A C 1
ATOM 1354 O O . PHE A 1 170 ? 12.848 14.345 6.790 1.00 91.94 170 PHE A O 1
ATOM 1361 N N . GLU A 1 171 ? 14.857 14.482 7.705 1.00 86.44 171 GLU A N 1
ATOM 1362 C CA . GLU A 1 171 ? 15.236 15.728 7.007 1.00 86.44 171 GLU A CA 1
ATOM 1363 C C . GLU A 1 171 ? 15.198 15.607 5.479 1.00 86.44 171 GLU A C 1
ATOM 1365 O O . GLU A 1 171 ? 15.052 16.605 4.775 1.00 86.44 171 GLU A O 1
ATOM 1370 N N . THR A 1 172 ? 15.355 14.388 4.967 1.00 81.38 172 THR A N 1
ATOM 1371 C CA . THR A 1 172 ? 15.482 14.135 3.530 1.00 81.38 172 THR A CA 1
ATOM 1372 C C . THR A 1 172 ? 14.147 13.952 2.812 1.00 81.38 172 THR A C 1
ATOM 1374 O O . THR A 1 172 ? 14.141 14.012 1.583 1.00 81.38 172 THR A O 1
ATOM 1377 N N . GLY A 1 173 ? 13.033 13.751 3.535 1.00 87.00 173 GLY A N 1
ATOM 1378 C CA . GLY A 1 173 ? 11.726 13.485 2.920 1.00 87.00 173 GLY A CA 1
ATOM 1379 C C . GLY A 1 173 ? 11.745 12.272 1.987 1.00 87.00 173 GLY A C 1
ATOM 1380 O O . GLY A 1 173 ? 11.185 12.314 0.893 1.00 87.00 173 GLY A O 1
ATOM 1381 N N . ASP A 1 174 ? 12.505 11.243 2.358 1.00 91.12 174 ASP A N 1
ATOM 1382 C CA . ASP A 1 174 ? 12.729 10.056 1.536 1.00 91.12 174 ASP A CA 1
ATOM 1383 C C . ASP A 1 174 ? 11.575 9.047 1.719 1.00 91.12 174 ASP A C 1
ATOM 1385 O O . ASP A 1 174 ? 10.729 9.183 2.608 1.00 91.12 174 ASP A O 1
ATOM 1389 N N . PHE A 1 175 ? 11.461 8.074 0.823 1.00 92.31 175 PHE A N 1
ATOM 1390 C CA . PHE A 1 175 ? 10.199 7.363 0.582 1.00 92.31 175 PHE A CA 1
ATOM 1391 C C . PHE A 1 175 ? 9.981 6.116 1.458 1.00 92.31 175 PHE A C 1
ATOM 1393 O O . PHE A 1 175 ? 8.953 5.449 1.350 1.00 92.31 175 PHE A O 1
ATOM 1400 N N . GLY A 1 176 ? 10.933 5.778 2.328 1.00 94.50 176 GLY A N 1
ATOM 1401 C CA . GLY A 1 176 ? 10.988 4.508 3.044 1.00 94.50 176 GLY A CA 1
ATOM 1402 C C . GLY A 1 176 ? 9.874 4.281 4.067 1.00 94.50 176 GLY A C 1
ATOM 1403 O O . GLY A 1 176 ? 9.431 5.206 4.741 1.00 94.50 176 GLY A O 1
ATOM 1404 N N . LEU A 1 177 ? 9.508 3.016 4.295 1.00 96.62 177 LEU A N 1
ATOM 1405 C CA . LEU A 1 177 ? 8.795 2.583 5.505 1.00 96.62 177 LEU A CA 1
ATOM 1406 C C . LEU A 1 177 ? 9.648 2.781 6.760 1.00 96.62 177 LEU A C 1
ATOM 1408 O O . LEU A 1 177 ? 9.111 2.946 7.855 1.00 96.62 177 LEU A O 1
ATOM 1412 N N . PHE A 1 178 ? 10.969 2.755 6.599 1.00 95.38 178 PHE A N 1
ATOM 1413 C CA . PHE A 1 178 ? 11.947 2.976 7.651 1.00 95.38 178 PHE A CA 1
ATOM 1414 C C . PHE A 1 178 ? 12.929 4.080 7.267 1.00 95.38 178 PHE A C 1
ATOM 1416 O O . PHE A 1 178 ? 13.309 4.212 6.100 1.00 95.38 178 PHE A O 1
ATOM 1423 N N . THR A 1 179 ? 13.402 4.819 8.270 1.00 93.44 179 THR A N 1
ATOM 1424 C CA . THR A 1 179 ? 14.539 5.725 8.100 1.00 93.44 179 THR A CA 1
ATOM 1425 C C . THR A 1 179 ? 15.814 4.958 7.769 1.00 93.44 179 THR A C 1
ATOM 1427 O O . THR A 1 179 ? 15.973 3.774 8.086 1.00 93.44 179 THR A O 1
ATOM 1430 N N . ARG A 1 180 ? 16.766 5.652 7.152 1.00 88.25 180 ARG A N 1
ATOM 1431 C CA . ARG A 1 180 ? 18.039 5.055 6.756 1.00 88.25 180 ARG A CA 1
ATOM 1432 C C . ARG A 1 180 ? 18.968 4.794 7.958 1.00 88.25 180 ARG A C 1
ATOM 1434 O O . ARG A 1 180 ? 19.175 5.705 8.760 1.00 88.25 180 ARG A O 1
ATOM 1441 N N . PRO A 1 181 ? 19.605 3.609 8.058 1.00 80.19 181 PRO A N 1
ATOM 1442 C CA . PRO A 1 181 ? 20.468 3.273 9.195 1.00 80.19 181 PRO A CA 1
ATOM 1443 C C . PRO A 1 181 ? 21.858 3.938 9.202 1.00 80.19 181 PRO A C 1
ATOM 1445 O O . PRO A 1 181 ? 22.517 3.957 10.243 1.00 80.19 181 PRO A O 1
ATOM 1448 N N . ASN A 1 182 ? 22.364 4.397 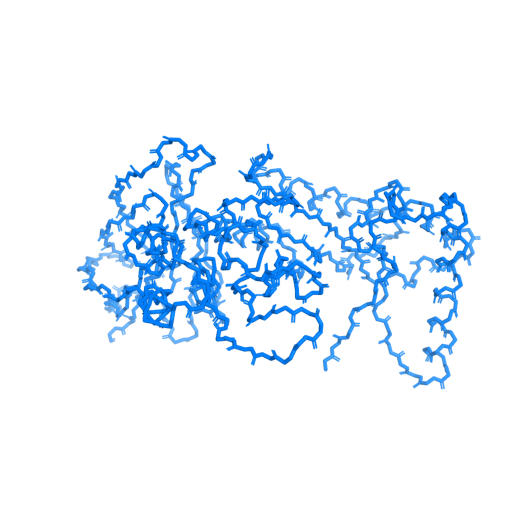8.054 1.00 72.69 182 ASN A N 1
ATOM 1449 C CA . ASN A 1 182 ? 23.778 4.742 7.858 1.00 72.69 182 ASN A CA 1
ATOM 1450 C C . ASN A 1 182 ? 24.045 5.506 6.546 1.00 72.69 182 ASN A C 1
ATOM 1452 O O . ASN A 1 182 ? 23.163 5.675 5.711 1.00 72.69 182 ASN A O 1
ATOM 1456 N N . GLU A 1 183 ? 25.290 5.953 6.365 1.00 71.25 183 GLU A N 1
ATOM 1457 C CA . GLU A 1 183 ? 25.834 6.375 5.066 1.00 71.25 183 GLU A CA 1
ATOM 1458 C C . GLU A 1 183 ? 26.193 5.146 4.216 1.00 71.25 183 GLU A C 1
ATOM 1460 O O . GLU A 1 183 ? 26.598 4.119 4.751 1.00 71.25 183 GLU A O 1
ATOM 1465 N N . TRP A 1 184 ? 26.104 5.240 2.890 1.00 66.31 184 TRP A N 1
ATOM 1466 C CA . TRP A 1 184 ? 26.539 4.178 1.977 1.00 66.31 184 TRP A CA 1
ATOM 1467 C C . TRP A 1 184 ? 27.992 4.406 1.568 1.00 66.31 184 TRP A C 1
ATOM 1469 O O . TRP A 1 184 ? 28.341 5.547 1.253 1.00 66.31 184 TRP A O 1
ATOM 1479 N N . PRO A 1 185 ? 28.834 3.361 1.492 1.00 71.88 185 PRO A N 1
ATOM 1480 C CA . PRO A 1 185 ? 28.564 1.939 1.746 1.00 71.88 185 PRO A CA 1
ATOM 1481 C C . PRO A 1 185 ? 28.937 1.500 3.178 1.00 71.88 185 PRO A C 1
ATOM 1483 O O . PRO A 1 185 ? 29.421 0.387 3.377 1.00 71.88 185 PRO A O 1
ATOM 1486 N N . ALA A 1 186 ? 28.801 2.375 4.182 1.00 71.75 186 ALA A N 1
ATOM 1487 C CA . ALA A 1 186 ? 29.191 2.048 5.553 1.00 71.75 186 ALA A CA 1
ATOM 1488 C C . ALA A 1 186 ? 28.344 0.879 6.106 1.00 71.75 186 ALA A C 1
ATOM 1490 O O . ALA A 1 186 ? 27.248 0.626 5.611 1.00 71.75 186 ALA A O 1
ATOM 1491 N N . PRO A 1 187 ? 28.799 0.150 7.140 1.00 73.56 187 PRO A N 1
ATOM 1492 C CA . PRO A 1 187 ? 27.944 -0.790 7.868 1.00 73.56 187 PRO A CA 1
ATOM 1493 C C . PRO A 1 187 ? 26.796 -0.062 8.587 1.00 73.56 187 PRO A C 1
ATOM 1495 O O . PRO A 1 187 ? 26.835 1.157 8.754 1.00 73.56 187 PRO A O 1
ATOM 1498 N N . ILE A 1 188 ? 25.758 -0.798 9.002 1.00 72.44 188 ILE A N 1
ATOM 1499 C CA . ILE A 1 188 ? 24.625 -0.257 9.775 1.00 72.44 188 ILE A CA 1
ATOM 1500 C C . ILE A 1 188 ? 25.164 0.369 11.066 1.00 72.44 188 ILE A C 1
ATOM 1502 O O . ILE A 1 188 ? 25.746 -0.326 11.898 1.00 72.44 188 ILE A O 1
ATOM 1506 N N . THR A 1 189 ? 24.978 1.678 11.235 1.00 74.56 189 THR A N 1
ATOM 1507 C CA . THR A 1 189 ? 25.467 2.432 12.401 1.00 74.56 189 THR A CA 1
ATOM 1508 C C . THR A 1 189 ? 24.352 2.808 13.371 1.00 74.56 189 THR A C 1
ATOM 1510 O O . THR A 1 189 ? 24.625 3.034 14.550 1.00 74.56 189 THR A O 1
ATOM 1513 N N . HIS A 1 190 ? 23.101 2.820 12.906 1.00 79.25 190 HIS A N 1
ATOM 1514 C CA . HIS A 1 190 ? 21.912 3.131 13.695 1.00 79.25 190 HIS A CA 1
ATOM 1515 C C . HIS A 1 190 ? 20.775 2.175 13.337 1.00 79.25 190 HIS A C 1
ATOM 1517 O O . HIS A 1 190 ? 20.721 1.629 12.237 1.00 79.25 190 HIS A O 1
ATOM 1523 N N . GLN A 1 191 ? 19.848 1.965 14.268 1.00 85.38 191 GLN A N 1
ATOM 1524 C CA . GLN A 1 191 ? 18.654 1.171 14.004 1.00 85.38 191 GLN A CA 1
ATOM 1525 C C . GLN A 1 191 ? 17.692 1.963 13.093 1.00 85.38 191 GLN A C 1
ATOM 1527 O O . GLN A 1 191 ? 17.363 3.097 13.447 1.00 85.38 191 GLN A O 1
ATOM 1532 N N . PRO A 1 192 ? 17.213 1.396 11.967 1.00 91.12 192 PRO A N 1
ATOM 1533 C CA . PRO A 1 192 ? 16.163 2.011 11.156 1.00 91.12 192 PRO A CA 1
ATOM 1534 C C . PRO A 1 192 ? 14.911 2.275 11.993 1.00 91.12 192 PRO A C 1
ATOM 1536 O O . PRO A 1 192 ? 14.412 1.368 12.663 1.00 91.12 192 PRO A O 1
ATOM 1539 N N . ILE A 1 193 ? 14.395 3.500 11.955 1.00 95.00 193 ILE A N 1
ATOM 1540 C CA . ILE A 1 193 ? 13.193 3.891 12.694 1.00 95.00 193 ILE A CA 1
ATOM 1541 C C . ILE A 1 193 ? 11.978 3.688 11.783 1.00 95.00 193 ILE A C 1
ATOM 1543 O O . ILE A 1 193 ? 11.964 4.249 10.687 1.00 95.00 193 ILE A O 1
ATOM 1547 N N . PRO A 1 194 ? 10.945 2.935 12.206 1.00 97.56 194 PRO A N 1
ATOM 1548 C CA . PRO A 1 194 ? 9.703 2.845 11.451 1.00 97.56 194 PRO A CA 1
ATOM 1549 C C . PRO A 1 194 ? 9.049 4.224 11.318 1.00 97.56 194 PRO A C 1
ATOM 1551 O O . PRO A 1 194 ? 8.871 4.946 12.306 1.00 97.56 194 PRO A O 1
ATOM 1554 N N . LYS A 1 195 ? 8.675 4.589 10.095 1.00 98.06 195 LYS A N 1
ATOM 1555 C CA . LYS A 1 195 ? 7.877 5.782 9.801 1.00 98.06 195 LYS A CA 1
ATOM 1556 C C . LYS A 1 195 ? 6.396 5.507 10.072 1.00 98.06 195 LYS A C 1
ATOM 1558 O O . LYS A 1 195 ? 6.000 4.341 10.113 1.00 98.06 195 LYS A O 1
ATOM 1563 N N . PRO A 1 196 ? 5.537 6.534 10.196 1.00 98.31 196 PRO A N 1
ATOM 1564 C CA . PRO A 1 196 ? 4.111 6.326 10.446 1.00 98.31 196 PRO A CA 1
ATOM 1565 C C . PRO A 1 196 ? 3.435 5.375 9.449 1.00 98.31 196 PRO A C 1
ATOM 1567 O O . PRO A 1 196 ? 2.618 4.545 9.847 1.00 98.31 196 PRO A O 1
ATOM 1570 N N . VAL A 1 197 ? 3.830 5.426 8.170 1.00 98.38 197 VAL A N 1
ATOM 1571 C CA . VAL A 1 197 ? 3.301 4.547 7.113 1.00 98.38 197 VAL A CA 1
ATOM 1572 C C . VAL A 1 197 ? 3.545 3.054 7.375 1.00 98.38 197 VAL A C 1
ATOM 1574 O O . VAL A 1 197 ? 2.732 2.227 6.970 1.00 98.38 197 VAL A O 1
ATOM 1577 N N . TYR A 1 198 ? 4.575 2.679 8.143 1.00 98.56 198 TYR A N 1
ATOM 1578 C CA . TYR A 1 198 ? 4.789 1.287 8.552 1.00 98.56 198 TYR A CA 1
ATOM 1579 C C . TYR A 1 198 ? 3.581 0.721 9.315 1.00 98.56 198 TYR A C 1
ATOM 1581 O O . TYR A 1 198 ? 3.158 -0.408 9.064 1.00 98.56 198 TYR A O 1
ATOM 1589 N N . ASN A 1 199 ? 2.969 1.517 10.200 1.00 98.75 199 ASN A N 1
ATOM 1590 C CA . ASN A 1 199 ? 1.812 1.073 10.978 1.00 98.75 199 ASN A CA 1
ATOM 1591 C C . ASN A 1 199 ? 0.576 0.819 10.102 1.00 98.75 199 ASN A C 1
ATOM 1593 O O . ASN A 1 199 ? -0.217 -0.061 10.434 1.00 98.75 199 ASN A O 1
ATOM 1597 N N . ALA A 1 200 ? 0.440 1.500 8.956 1.00 98.62 200 ALA A N 1
ATOM 1598 C CA . ALA A 1 200 ? -0.603 1.176 7.984 1.00 98.62 200 ALA A CA 1
ATOM 1599 C C . ALA A 1 200 ? -0.457 -0.272 7.498 1.00 98.62 200 ALA A C 1
ATOM 1601 O O . ALA A 1 200 ? -1.417 -1.037 7.544 1.00 98.62 200 ALA A O 1
ATOM 1602 N N . PHE A 1 201 ? 0.755 -0.694 7.127 1.00 98.69 201 PHE A N 1
ATOM 1603 C CA . PHE A 1 201 ? 1.014 -2.068 6.685 1.00 98.69 201 PHE A CA 1
ATOM 1604 C C . PHE A 1 201 ? 0.883 -3.098 7.809 1.00 98.69 201 PHE A C 1
ATOM 1606 O O . PHE A 1 201 ? 0.384 -4.195 7.559 1.00 98.69 201 PHE A O 1
ATOM 1613 N N . VAL A 1 202 ? 1.250 -2.751 9.049 1.00 98.75 202 VAL A N 1
ATOM 1614 C CA . VAL A 1 202 ? 0.976 -3.605 10.219 1.00 98.75 202 VAL A CA 1
ATOM 1615 C C . VAL A 1 202 ? -0.528 -3.858 10.352 1.00 98.75 202 VAL A C 1
ATOM 1617 O O . VAL A 1 202 ? -0.942 -5.005 10.501 1.00 98.75 202 VAL A O 1
ATOM 1620 N N . PHE A 1 203 ? -1.352 -2.812 10.248 1.00 98.81 203 PHE A N 1
ATOM 1621 C CA . PHE A 1 203 ? -2.804 -2.928 10.407 1.00 98.81 203 PHE A CA 1
ATOM 1622 C C . PHE A 1 203 ? -3.444 -3.657 9.222 1.00 98.81 203 PHE A C 1
ATOM 1624 O O . PHE A 1 203 ? -4.292 -4.524 9.415 1.00 98.81 203 PHE A O 1
ATOM 1631 N N . LEU A 1 204 ? -3.014 -3.365 7.994 1.00 98.75 204 LEU A N 1
ATOM 1632 C CA . LEU A 1 204 ? -3.484 -4.052 6.788 1.00 98.75 204 LEU A CA 1
ATOM 1633 C C . LEU A 1 204 ? -3.141 -5.548 6.808 1.00 98.75 204 LEU A C 1
ATOM 1635 O O . LEU A 1 204 ? -3.948 -6.371 6.378 1.00 98.75 204 LEU A O 1
ATOM 1639 N N . ASN A 1 205 ? -1.978 -5.924 7.349 1.00 98.56 205 ASN A N 1
ATOM 1640 C CA . ASN A 1 205 ? -1.573 -7.325 7.459 1.00 98.56 205 ASN A CA 1
ATOM 1641 C C . ASN A 1 205 ? -2.491 -8.141 8.389 1.00 98.56 205 ASN A C 1
ATOM 1643 O O . ASN A 1 205 ? -2.649 -9.344 8.183 1.00 98.56 205 ASN A O 1
ATOM 1647 N N . GLU A 1 206 ? -3.169 -7.508 9.349 1.00 98.69 206 GLU A N 1
ATOM 1648 C CA . GLU A 1 206 ? -4.175 -8.179 10.183 1.00 98.69 206 GLU A CA 1
ATOM 1649 C C . GLU A 1 206 ? -5.405 -8.643 9.388 1.00 98.69 206 GLU A C 1
ATOM 1651 O O . GLU A 1 206 ? -6.147 -9.502 9.863 1.00 98.69 206 GLU A O 1
ATOM 1656 N N . LEU A 1 207 ? -5.626 -8.125 8.177 1.00 98.56 207 LEU A N 1
ATOM 1657 C CA . LEU A 1 207 ? -6.728 -8.539 7.302 1.00 98.56 207 LEU A CA 1
ATOM 1658 C C . LEU A 1 207 ? -6.398 -9.796 6.474 1.00 98.56 207 LEU A C 1
ATOM 1660 O O . LEU A 1 207 ? -7.272 -10.359 5.810 1.00 98.56 207 LEU A O 1
ATOM 1664 N N . LYS A 1 208 ? -5.136 -10.246 6.486 1.00 97.38 208 LYS A N 1
ATOM 1665 C CA . LYS A 1 208 ? -4.650 -11.353 5.656 1.00 97.38 208 LYS A CA 1
ATOM 1666 C C . LYS A 1 208 ? -5.410 -12.652 5.936 1.00 97.38 208 LYS A C 1
ATOM 1668 O O . LYS A 1 208 ? -5.517 -13.098 7.073 1.00 97.38 208 LYS A O 1
ATOM 1673 N N . GLY A 1 209 ? -5.871 -13.303 4.867 1.00 96.56 209 GLY A N 1
ATOM 1674 C CA . GLY A 1 209 ? -6.614 -14.567 4.937 1.00 96.56 209 GLY A CA 1
ATOM 1675 C C . GLY A 1 209 ? -8.103 -14.406 5.262 1.00 96.56 209 GLY A C 1
ATOM 1676 O O . GLY A 1 209 ? -8.833 -15.394 5.232 1.00 96.56 209 GLY A O 1
ATOM 1677 N N . GLY A 1 210 ? -8.566 -13.183 5.534 1.00 97.94 210 GLY A N 1
ATOM 1678 C CA . GLY A 1 210 ? -9.982 -12.881 5.669 1.00 97.94 210 GLY A CA 1
ATOM 1679 C C . GLY A 1 210 ? -10.686 -12.766 4.316 1.00 97.94 210 GLY A C 1
ATOM 1680 O O . GLY A 1 210 ? -10.107 -12.354 3.310 1.00 97.94 210 GLY A O 1
ATOM 1681 N N . ARG A 1 211 ? -11.976 -13.100 4.291 1.00 97.38 211 ARG A N 1
ATOM 1682 C CA . ARG A 1 211 ? -12.854 -12.842 3.148 1.00 97.38 211 ARG A CA 1
ATOM 1683 C C . ARG A 1 211 ? -13.318 -11.390 3.192 1.00 97.38 211 ARG A C 1
ATOM 1685 O O . ARG A 1 211 ? -13.916 -10.966 4.180 1.00 97.38 211 ARG A O 1
ATOM 1692 N N . ARG A 1 212 ? -13.081 -10.645 2.111 1.00 96.62 212 ARG A N 1
ATOM 1693 C CA . ARG A 1 212 ? -13.430 -9.223 2.008 1.00 96.62 212 ARG A CA 1
ATOM 1694 C C . ARG A 1 212 ? -14.921 -8.974 2.258 1.00 96.62 212 ARG A C 1
ATOM 1696 O O . ARG A 1 212 ? -15.779 -9.687 1.734 1.00 96.62 212 ARG A O 1
ATOM 1703 N N . LEU A 1 213 ? -15.200 -7.939 3.045 1.00 96.69 213 LEU A N 1
ATOM 1704 C CA . LEU A 1 213 ? -16.515 -7.333 3.200 1.00 96.69 213 LEU A CA 1
ATOM 1705 C C . LEU A 1 213 ? -16.587 -6.032 2.393 1.00 96.69 213 LEU A C 1
ATOM 1707 O O . LEU A 1 213 ? -15.607 -5.276 2.373 1.00 96.69 213 LEU A O 1
ATOM 1711 N N . PRO A 1 214 ? -17.740 -5.736 1.767 1.00 95.44 214 PRO A N 1
ATOM 1712 C CA . PRO A 1 214 ? -18.029 -4.389 1.300 1.00 95.44 214 PRO A CA 1
ATOM 1713 C C . PRO A 1 214 ? -18.014 -3.420 2.485 1.00 95.44 214 PRO A C 1
ATOM 1715 O O . PRO A 1 214 ? -18.626 -3.693 3.519 1.00 95.44 214 PRO A O 1
ATOM 1718 N N . LEU A 1 215 ? -17.328 -2.293 2.323 1.00 95.50 215 LEU A N 1
ATOM 1719 C CA . LEU A 1 215 ? -17.327 -1.183 3.268 1.00 95.50 215 LEU A CA 1
ATOM 1720 C C . LEU A 1 215 ? -17.800 0.051 2.508 1.00 95.50 215 LEU A C 1
ATOM 1722 O O . LEU A 1 215 ? -17.317 0.323 1.414 1.00 95.50 215 LEU A O 1
ATOM 1726 N N . VAL A 1 216 ? -18.773 0.757 3.074 1.00 94.06 216 VAL A N 1
ATOM 1727 C CA . VAL A 1 216 ? -19.326 1.982 2.497 1.00 94.06 216 VAL A CA 1
ATOM 1728 C C . VAL A 1 216 ? -19.232 3.065 3.557 1.00 94.06 216 VAL A C 1
ATOM 1730 O O . VAL A 1 216 ? -19.716 2.873 4.674 1.00 94.06 216 VAL A O 1
ATOM 1733 N N . SER A 1 217 ? -18.620 4.190 3.202 1.00 93.62 217 SER A N 1
ATOM 1734 C CA . SER A 1 217 ? -18.643 5.402 4.015 1.00 93.62 217 SER A CA 1
ATOM 1735 C C . SER A 1 217 ? -19.761 6.328 3.547 1.00 93.62 217 SER A C 1
ATOM 1737 O O . SER A 1 217 ? -20.073 6.392 2.361 1.00 93.62 217 SER A O 1
ATOM 1739 N N . SER A 1 218 ? -20.384 7.030 4.493 1.00 91.19 218 SER A N 1
ATOM 1740 C CA . SER A 1 218 ? -21.414 8.036 4.200 1.00 91.19 218 SER A CA 1
ATOM 1741 C C . SER A 1 218 ? -20.850 9.448 4.049 1.00 91.19 218 SER A C 1
ATOM 1743 O O . SER A 1 218 ? -21.569 10.321 3.575 1.00 91.19 218 SER A O 1
ATOM 1745 N N . ASN A 1 219 ? -19.600 9.679 4.465 1.00 87.00 219 ASN A N 1
ATOM 1746 C CA . ASN A 1 219 ? -18.962 10.991 4.451 1.00 87.00 219 ASN A CA 1
ATOM 1747 C C . ASN A 1 219 ? -17.454 10.847 4.209 1.00 87.00 219 ASN A C 1
ATOM 1749 O O . ASN A 1 219 ? -16.785 10.069 4.896 1.00 87.00 219 ASN A O 1
ATOM 1753 N N . ASP A 1 220 ? -16.913 11.657 3.303 1.00 85.50 220 ASP A N 1
ATOM 1754 C CA . ASP A 1 220 ? -15.475 11.912 3.269 1.00 85.50 220 ASP A CA 1
ATOM 1755 C C . ASP A 1 220 ? -15.056 12.659 4.545 1.00 85.50 220 ASP A C 1
ATOM 1757 O O . ASP A 1 220 ? -15.854 13.424 5.101 1.00 85.50 220 ASP A O 1
ATOM 1761 N N . PRO A 1 221 ? -13.829 12.454 5.048 1.00 92.25 221 PRO A N 1
ATOM 1762 C CA . PRO A 1 221 ? -12.724 11.673 4.473 1.00 92.25 221 PRO A CA 1
ATOM 1763 C C . PRO A 1 221 ? -12.585 10.247 5.049 1.00 92.25 221 PRO A C 1
ATOM 1765 O O . PRO A 1 221 ? -11.499 9.660 5.026 1.00 92.25 221 PRO A O 1
ATOM 1768 N N . VAL A 1 222 ? -13.659 9.693 5.626 1.00 95.50 222 VAL A N 1
ATOM 1769 C CA . VAL A 1 222 ? -13.631 8.375 6.277 1.00 95.50 222 VAL A CA 1
ATOM 1770 C C . VAL A 1 222 ? -13.689 7.265 5.229 1.00 95.50 222 VAL A C 1
ATOM 1772 O O . VAL A 1 222 ? -14.588 7.247 4.395 1.00 95.50 222 VAL A O 1
ATOM 1775 N N . ASP A 1 223 ? -12.775 6.303 5.313 1.00 95.38 223 ASP A N 1
ATOM 1776 C CA . ASP A 1 223 ? -12.671 5.158 4.401 1.00 95.38 223 ASP A CA 1
ATOM 1777 C C . ASP A 1 223 ? -12.105 3.929 5.142 1.00 95.38 223 ASP A C 1
ATOM 1779 O O . ASP A 1 223 ? -11.810 3.987 6.341 1.00 95.38 223 ASP A O 1
ATOM 1783 N N . GLY A 1 224 ? -11.942 2.793 4.464 1.00 96.75 224 GLY A N 1
ATOM 1784 C CA . GLY A 1 224 ? -11.294 1.630 5.049 1.00 96.75 224 GLY A CA 1
ATOM 1785 C C . GLY A 1 224 ? -11.468 0.311 4.305 1.00 96.75 224 GLY A C 1
ATOM 1786 O O . GLY A 1 224 ? -12.010 0.208 3.208 1.00 96.75 224 GLY A O 1
ATOM 1787 N N . LEU A 1 225 ? -11.014 -0.746 4.969 1.00 98.31 225 LEU A N 1
ATOM 1788 C CA . LEU A 1 225 ? -11.070 -2.132 4.519 1.00 98.31 225 LEU A CA 1
ATOM 1789 C C . LEU A 1 225 ? -11.642 -2.995 5.642 1.00 98.31 225 LEU A C 1
ATOM 1791 O O . LEU A 1 225 ? -11.284 -2.818 6.804 1.00 98.31 225 LEU A O 1
ATOM 1795 N N . ALA A 1 226 ? -12.489 -3.965 5.307 1.00 98.44 226 ALA A N 1
ATOM 1796 C CA . ALA A 1 226 ? -13.049 -4.898 6.279 1.00 98.44 226 ALA A CA 1
ATOM 1797 C C . ALA A 1 226 ? -13.023 -6.333 5.755 1.00 98.44 226 ALA A C 1
ATOM 1799 O O . ALA A 1 226 ? -13.229 -6.571 4.564 1.00 98.44 226 ALA A O 1
ATOM 1800 N N . VAL A 1 227 ? -12.813 -7.301 6.643 1.00 98.44 227 VAL A N 1
ATOM 1801 C CA . VAL A 1 227 ? -12.842 -8.731 6.320 1.00 98.44 227 VAL A CA 1
ATOM 1802 C C . VAL A 1 227 ? -13.563 -9.527 7.403 1.00 98.44 227 VAL A C 1
ATOM 1804 O O . VAL A 1 227 ? -13.558 -9.148 8.574 1.00 98.44 227 VAL A O 1
ATOM 1807 N N . VAL A 1 228 ? -14.139 -10.664 7.013 1.00 98.00 228 VAL A N 1
ATOM 1808 C CA . VAL A 1 228 ? -14.510 -11.744 7.938 1.00 98.00 228 VAL A CA 1
ATOM 1809 C C . VAL A 1 228 ? -13.398 -12.778 7.930 1.00 98.00 228 VAL A C 1
ATOM 1811 O O . VAL A 1 228 ? -13.032 -13.295 6.873 1.00 98.00 228 VAL A O 1
ATOM 1814 N N . MET A 1 229 ? -12.876 -13.095 9.102 1.00 98.19 229 MET A N 1
ATOM 1815 C CA . MET A 1 229 ? -11.844 -14.103 9.291 1.00 98.19 229 MET A CA 1
ATOM 1816 C C . MET A 1 229 ? -12.447 -15.518 9.339 1.00 98.19 229 MET A C 1
ATOM 1818 O O . MET A 1 229 ? -13.642 -15.670 9.605 1.00 98.19 229 MET A O 1
ATOM 1822 N N . PRO A 1 230 ? -11.643 -16.578 9.119 1.00 96.81 230 PRO A N 1
ATOM 1823 C CA . PRO A 1 230 ? -12.119 -17.962 9.201 1.00 96.81 230 PRO A CA 1
ATOM 1824 C C . PRO A 1 230 ? -12.728 -18.354 10.556 1.00 96.81 230 PRO A C 1
ATOM 1826 O O . PRO A 1 230 ? -13.573 -19.241 10.602 1.00 96.81 230 PRO A O 1
ATOM 1829 N N . ASP A 1 231 ? -12.325 -17.687 11.642 1.00 95.12 231 ASP A N 1
ATOM 1830 C CA . ASP A 1 231 ? -12.859 -17.891 12.997 1.00 95.12 231 ASP A CA 1
ATOM 1831 C C . ASP A 1 231 ? -14.169 -17.122 13.267 1.00 95.12 231 ASP A C 1
ATOM 1833 O O . ASP A 1 231 ? -14.690 -17.152 14.378 1.00 95.12 231 ASP A O 1
ATOM 1837 N N . GLY A 1 232 ? -14.709 -16.421 12.266 1.00 95.19 232 GLY A N 1
ATOM 1838 C CA . GLY A 1 232 ? -15.929 -15.624 12.389 1.00 95.19 232 GLY A CA 1
ATOM 1839 C C . GLY A 1 232 ? -15.724 -14.225 12.976 1.00 95.19 232 GLY A C 1
ATOM 1840 O O . GLY A 1 232 ? -16.702 -13.476 13.073 1.00 95.19 232 GLY A O 1
ATOM 1841 N N . SER A 1 233 ? -14.490 -13.841 13.331 1.00 97.38 233 SER A N 1
ATOM 1842 C CA . SER A 1 233 ? -14.172 -12.461 13.706 1.00 97.38 233 SER A CA 1
ATOM 1843 C C . SER A 1 233 ? -14.271 -11.515 12.508 1.00 97.38 233 SER A C 1
ATOM 1845 O O . SER A 1 233 ? -14.047 -11.895 11.357 1.00 97.38 233 SER A O 1
ATOM 1847 N N . VAL A 1 234 ? -14.626 -10.261 12.777 1.00 98.25 234 VAL A N 1
ATOM 1848 C CA . VAL A 1 234 ? -14.658 -9.186 11.785 1.00 98.25 234 VAL A CA 1
ATOM 1849 C C . VAL A 1 234 ? -13.524 -8.226 12.095 1.00 98.25 234 VAL A C 1
ATOM 1851 O O . VAL A 1 234 ? -13.473 -7.665 13.188 1.00 98.25 234 VAL A O 1
ATOM 1854 N N . ARG A 1 235 ? -12.622 -8.019 11.136 1.00 98.75 235 ARG A N 1
ATOM 1855 C CA . ARG A 1 235 ? -11.520 -7.059 11.259 1.00 98.75 235 ARG A CA 1
ATOM 1856 C C . ARG A 1 235 ? -11.735 -5.904 10.306 1.00 98.75 235 ARG A C 1
ATOM 1858 O O . ARG A 1 235 ? -12.046 -6.123 9.138 1.00 98.75 235 ARG A O 1
ATOM 1865 N N . ILE A 1 236 ? -11.576 -4.691 10.814 1.00 98.75 236 ILE A N 1
ATOM 1866 C CA . ILE A 1 236 ? -11.826 -3.450 10.087 1.00 98.75 236 ILE A CA 1
ATOM 1867 C C . ILE A 1 236 ? -10.620 -2.538 10.290 1.00 98.75 236 ILE A C 1
ATOM 1869 O O . ILE A 1 236 ? -10.270 -2.230 11.426 1.00 98.75 236 ILE A O 1
ATOM 1873 N N . VAL A 1 237 ? -10.001 -2.095 9.200 1.00 98.81 237 VAL A N 1
ATOM 1874 C CA . VAL A 1 237 ? -9.049 -0.981 9.200 1.00 98.81 237 VAL A CA 1
ATOM 1875 C C . VAL A 1 237 ? -9.792 0.239 8.679 1.00 98.81 237 VAL A C 1
ATOM 1877 O O . VAL A 1 237 ? -10.137 0.285 7.502 1.00 98.81 237 VAL A O 1
ATOM 1880 N N . LEU A 1 238 ? -10.057 1.203 9.554 1.00 98.38 238 LEU A N 1
ATOM 1881 C CA . LEU A 1 238 ? -10.650 2.495 9.215 1.00 98.38 238 LEU A CA 1
ATOM 1882 C C . LEU A 1 238 ? -9.553 3.540 9.077 1.00 98.38 238 LEU A C 1
ATOM 1884 O O . LEU A 1 238 ? -8.582 3.517 9.834 1.00 98.38 238 LEU A O 1
ATOM 1888 N N . THR A 1 239 ? -9.727 4.485 8.165 1.00 97.94 239 THR A N 1
ATOM 1889 C CA . THR A 1 239 ? -8.821 5.613 7.990 1.00 97.94 239 THR A CA 1
ATOM 1890 C C . THR A 1 239 ? -9.576 6.910 7.741 1.00 97.94 239 THR A C 1
ATOM 1892 O O . THR A 1 239 ? -10.679 6.899 7.202 1.00 97.94 239 THR A O 1
ATOM 1895 N N . SER A 1 240 ? -8.980 8.021 8.163 1.00 96.88 240 SER A N 1
ATOM 1896 C CA . SER A 1 240 ? -9.399 9.371 7.807 1.00 96.88 240 SER A CA 1
ATOM 1897 C C . SER A 1 240 ? -8.304 9.995 6.944 1.00 96.88 240 SER A C 1
ATOM 1899 O O . SER A 1 240 ? -7.241 10.381 7.446 1.00 96.88 240 SER A O 1
ATOM 1901 N N . TYR A 1 241 ? -8.532 9.996 5.631 1.00 94.81 241 TYR A N 1
ATOM 1902 C CA . TYR A 1 241 ? -7.598 10.503 4.628 1.00 94.81 241 TYR A CA 1
ATOM 1903 C C . TYR A 1 241 ? -8.228 11.666 3.867 1.00 94.81 241 TYR A C 1
ATOM 1905 O O . TYR A 1 241 ? -9.095 11.464 3.018 1.00 94.81 241 TYR A O 1
ATOM 1913 N N . ASP A 1 242 ? -7.772 12.880 4.165 1.00 93.12 242 ASP A N 1
ATOM 1914 C CA . ASP A 1 242 ? -8.096 14.065 3.371 1.00 93.12 242 ASP A CA 1
ATOM 1915 C C . ASP A 1 242 ? -6.893 14.403 2.486 1.00 93.12 242 ASP A C 1
ATOM 1917 O O . ASP A 1 242 ? -5.772 14.529 2.991 1.00 93.12 242 ASP A O 1
ATOM 1921 N N . GLU A 1 243 ? -7.119 14.530 1.178 1.00 90.75 243 GLU A N 1
ATOM 1922 C CA . GLU A 1 243 ? -6.102 14.983 0.222 1.00 90.75 243 GLU A CA 1
ATOM 1923 C C . GLU A 1 243 ? -5.614 16.398 0.575 1.00 90.75 243 GLU A C 1
ATOM 1925 O O . GLU A 1 243 ? -4.435 16.719 0.409 1.00 90.75 243 GLU A O 1
ATOM 1930 N N . ASP A 1 244 ? -6.497 17.229 1.139 1.00 90.19 244 ASP A N 1
ATOM 1931 C CA . ASP A 1 244 ? -6.172 18.564 1.619 1.00 90.19 244 ASP A CA 1
ATOM 1932 C C . ASP A 1 244 ? -5.568 18.508 3.030 1.00 90.19 244 ASP A C 1
ATOM 1934 O O . ASP A 1 244 ? -6.243 18.599 4.062 1.00 90.19 244 ASP A O 1
ATOM 1938 N N . ILE A 1 245 ? -4.241 18.383 3.069 1.00 89.56 245 ILE A N 1
ATOM 1939 C CA . ILE A 1 245 ? -3.452 18.368 4.308 1.00 89.56 245 ILE A CA 1
ATOM 1940 C C . ILE A 1 245 ? -3.690 19.635 5.150 1.00 89.56 245 ILE A C 1
ATOM 1942 O O . ILE A 1 245 ? -3.576 19.572 6.373 1.00 89.56 245 ILE A O 1
ATOM 1946 N N . ALA A 1 246 ? -4.051 20.777 4.548 1.00 91.06 246 ALA A N 1
ATOM 1947 C CA . ALA A 1 246 ? -4.222 22.033 5.282 1.00 91.06 246 ALA A CA 1
ATOM 1948 C C . ALA A 1 246 ? -5.428 22.023 6.237 1.00 91.06 246 ALA A C 1
ATOM 1950 O O . ALA A 1 246 ? -5.496 22.852 7.143 1.00 91.06 246 ALA A O 1
ATOM 1951 N N . ARG A 1 247 ? -6.366 21.083 6.070 1.00 90.56 247 ARG A N 1
ATOM 1952 C CA . ARG A 1 247 ? -7.508 20.917 6.983 1.00 90.56 247 ARG A CA 1
ATOM 1953 C C . ARG A 1 247 ? -7.153 20.150 8.249 1.00 90.56 247 ARG A C 1
ATOM 1955 O O . ARG A 1 247 ? -7.944 20.139 9.183 1.00 90.56 247 ARG A O 1
ATOM 1962 N N . GLN A 1 248 ? -5.996 19.495 8.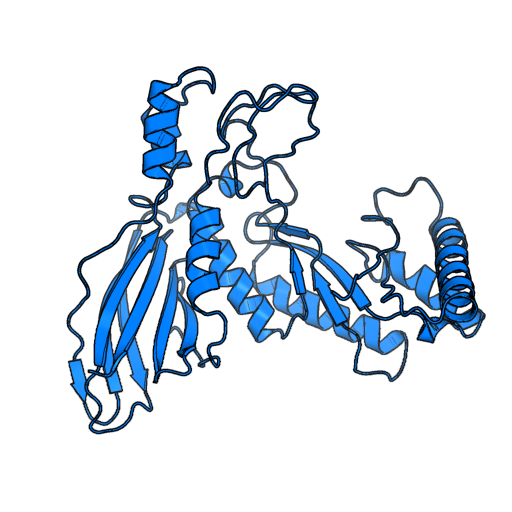281 1.00 90.06 248 GLN A N 1
ATOM 1963 C CA . GLN A 1 248 ? -5.580 18.626 9.374 1.00 90.06 248 GLN A CA 1
ATOM 1964 C C . GLN A 1 248 ? -4.726 19.393 10.407 1.00 90.06 248 GLN A C 1
ATOM 1966 O O . GLN A 1 248 ? -3.942 20.264 10.029 1.00 90.06 248 GLN A O 1
ATOM 1971 N N . PRO A 1 249 ? -4.809 19.052 11.708 1.00 93.25 249 PRO A N 1
ATOM 1972 C CA . PRO A 1 249 ? -5.573 17.940 12.264 1.00 93.25 249 PRO A CA 1
ATOM 1973 C C . PRO A 1 249 ? -7.039 18.282 12.579 1.00 93.25 249 PRO A C 1
ATOM 1975 O O . PRO A 1 249 ? -7.366 19.414 12.920 1.00 93.25 249 PRO A O 1
ATOM 1978 N N . TYR A 1 250 ? -7.908 17.271 12.556 1.00 93.06 250 TYR A N 1
ATOM 1979 C CA . TYR A 1 250 ? -9.288 17.353 13.059 1.00 93.06 250 TYR A CA 1
ATOM 1980 C C . TYR A 1 250 ? -9.696 16.058 13.770 1.00 93.06 250 TYR A C 1
ATOM 1982 O O . TYR A 1 250 ? -9.020 15.034 13.662 1.00 93.06 250 TYR A O 1
ATOM 1990 N N . ALA A 1 251 ? -10.814 16.097 14.494 1.00 89.12 251 ALA A N 1
ATOM 1991 C CA . ALA A 1 251 ? -11.425 14.930 15.122 1.00 89.12 251 ALA A CA 1
ATOM 1992 C C . ALA A 1 251 ? -12.756 14.598 14.437 1.00 89.12 251 ALA A C 1
ATOM 1994 O O . ALA A 1 251 ? -13.574 15.489 14.210 1.00 89.12 251 ALA A O 1
ATOM 1995 N N . THR A 1 252 ? -12.977 13.319 14.135 1.00 92.00 252 THR A N 1
ATOM 1996 C CA . THR A 1 252 ? -14.232 12.824 13.561 1.00 92.00 252 THR A CA 1
ATOM 1997 C C . THR A 1 252 ? -14.777 11.700 14.429 1.00 92.00 252 THR A C 1
ATOM 1999 O O . THR A 1 252 ? -14.084 10.714 14.678 1.00 92.00 252 THR A O 1
ATOM 2002 N N . ASP A 1 253 ? -16.025 11.825 14.872 1.00 94.75 253 ASP A N 1
ATOM 2003 C CA . ASP A 1 253 ? -16.736 10.726 15.522 1.00 94.75 253 ASP A CA 1
ATOM 2004 C C . ASP A 1 253 ? -17.404 9.856 14.460 1.00 94.75 253 ASP A C 1
ATOM 2006 O O . ASP A 1 253 ? -18.180 10.334 13.631 1.00 94.75 253 ASP A O 1
ATOM 2010 N N . VAL A 1 254 ? -17.106 8.559 14.487 1.00 96.44 254 VAL A N 1
ATOM 2011 C CA . VAL A 1 254 ? -17.586 7.593 13.498 1.00 96.44 254 VAL A CA 1
ATOM 2012 C C . VAL A 1 254 ? -18.510 6.596 14.177 1.00 96.44 254 VAL A C 1
ATOM 2014 O O . VAL A 1 254 ? -18.162 5.995 15.194 1.00 96.44 254 VAL A O 1
ATOM 2017 N N . SER A 1 255 ? -19.686 6.394 13.586 1.00 97.19 255 SER A N 1
ATOM 2018 C CA . SER A 1 255 ? -20.584 5.289 13.921 1.00 97.19 255 SER A CA 1
ATOM 2019 C C . SER A 1 255 ? -20.400 4.179 12.895 1.00 97.19 255 SER A C 1
ATOM 2021 O O . SER A 1 255 ? -20.594 4.404 11.702 1.00 97.19 255 SER A O 1
ATOM 2023 N N . VAL A 1 256 ? -20.059 2.978 13.351 1.00 97.62 256 VAL A N 1
ATOM 2024 C CA . VAL A 1 256 ? -19.854 1.811 12.486 1.00 97.62 256 VAL A CA 1
ATOM 2025 C C . VAL A 1 256 ? -21.015 0.843 12.669 1.00 97.62 256 VAL A C 1
ATOM 2027 O O . VAL A 1 256 ? -21.394 0.542 13.798 1.00 97.62 256 VAL A O 1
ATOM 2030 N N . GLU A 1 257 ? -21.570 0.343 11.564 1.00 97.00 257 GLU A N 1
ATOM 2031 C CA . GLU A 1 257 ? -22.608 -0.693 11.546 1.00 97.00 257 GLU A CA 1
ATOM 2032 C C . GLU A 1 257 ? -22.111 -1.895 10.733 1.00 97.00 257 GLU A C 1
ATOM 2034 O O . GLU A 1 257 ? -21.842 -1.786 9.537 1.00 97.00 257 GLU A O 1
ATOM 2039 N N . VAL A 1 258 ? -22.019 -3.058 11.377 1.00 96.94 258 VAL A N 1
ATOM 2040 C CA . VAL A 1 258 ? -21.692 -4.339 10.738 1.00 96.94 258 VAL A CA 1
ATOM 2041 C C . VAL A 1 258 ? -22.971 -5.161 10.632 1.00 96.94 258 VAL A C 1
ATOM 2043 O O . VAL A 1 258 ? -23.608 -5.443 11.645 1.00 96.94 258 VAL A O 1
ATOM 2046 N N . LYS A 1 259 ? -23.361 -5.537 9.410 1.00 95.19 259 LYS A N 1
ATOM 2047 C CA . LYS A 1 259 ? -24.606 -6.272 9.110 1.00 95.19 259 LYS A CA 1
ATOM 2048 C C . LYS A 1 259 ? -24.334 -7.723 8.734 1.00 95.19 259 LYS A C 1
ATOM 2050 O O . LYS A 1 259 ? -23.249 -8.057 8.268 1.00 95.19 259 LYS A O 1
ATOM 2055 N N . GLY A 1 260 ? -25.369 -8.556 8.845 1.00 93.12 260 GLY A N 1
ATOM 2056 C CA . GLY A 1 260 ? -25.327 -9.949 8.393 1.00 93.12 260 GLY A CA 1
ATOM 2057 C C . GLY A 1 260 ? -24.595 -10.878 9.360 1.00 93.12 260 GLY A C 1
ATOM 2058 O O . GLY A 1 260 ? -24.147 -11.948 8.954 1.00 93.12 260 GLY A O 1
ATOM 2059 N N . LEU A 1 261 ? -24.470 -10.472 10.624 1.00 91.69 261 LEU A N 1
ATOM 2060 C CA . LEU A 1 261 ? -23.945 -11.317 11.688 1.00 91.69 261 LEU A CA 1
ATOM 2061 C C . LEU A 1 261 ? -24.993 -12.374 12.080 1.00 91.69 261 LEU A C 1
ATOM 2063 O O . LEU A 1 261 ? -26.198 -12.123 11.946 1.00 91.69 261 LEU A O 1
ATOM 2067 N N . PRO A 1 262 ? -24.580 -13.551 12.583 1.00 89.62 262 PRO A N 1
ATOM 2068 C CA . PRO A 1 262 ? -25.524 -14.536 13.099 1.00 89.62 262 PRO A CA 1
ATOM 2069 C C . PRO A 1 262 ? -26.416 -13.922 14.189 1.00 89.62 262 PRO A C 1
ATOM 2071 O O . PRO A 1 262 ? -25.916 -13.310 15.128 1.00 89.62 262 PRO A O 1
ATOM 2074 N N . LYS A 1 263 ? -27.743 -14.093 14.079 1.00 83.38 263 LYS A N 1
ATOM 2075 C CA . LYS A 1 263 ? -28.741 -13.364 14.895 1.00 83.38 263 LYS A CA 1
ATOM 2076 C C . LYS A 1 263 ? -28.562 -13.498 16.413 1.00 83.38 263 LYS A C 1
ATOM 2078 O O . LYS A 1 263 ? -28.927 -12.579 17.133 1.00 83.38 263 LYS A O 1
ATOM 2083 N N . ASN A 1 264 ? -27.994 -14.613 16.868 1.00 82.00 264 ASN A N 1
ATOM 2084 C CA . ASN A 1 264 ? -27.799 -14.922 18.287 1.00 82.00 264 ASN A CA 1
ATOM 2085 C C . ASN A 1 264 ? -26.316 -14.959 18.689 1.00 82.00 264 ASN A C 1
ATOM 2087 O O . ASN A 1 264 ? -26.012 -15.330 19.818 1.00 82.00 264 ASN A O 1
ATOM 2091 N N . ALA A 1 265 ? -25.393 -14.628 17.778 1.00 82.81 265 ALA A N 1
ATOM 2092 C CA . ALA A 1 265 ? -23.981 -14.548 18.120 1.00 82.81 265 ALA A CA 1
ATOM 2093 C C . ALA A 1 265 ? -23.706 -13.214 18.810 1.00 82.81 265 ALA A C 1
ATOM 2095 O O . ALA A 1 265 ? -23.974 -12.133 18.278 1.00 82.81 265 ALA A O 1
ATOM 2096 N N . ALA A 1 266 ? -23.163 -13.308 20.010 1.00 87.19 266 ALA A N 1
ATOM 2097 C CA . ALA A 1 266 ? -22.619 -12.179 20.721 1.00 87.19 266 ALA A CA 1
ATOM 2098 C C . ALA A 1 266 ? -21.295 -11.746 20.070 1.00 87.19 266 ALA A C 1
ATOM 2100 O O . ALA A 1 266 ? -20.514 -12.603 19.692 1.00 87.19 266 ALA A O 1
ATOM 2101 N N . TYR A 1 267 ? -21.055 -10.440 19.915 1.00 94.12 267 TYR A N 1
ATOM 2102 C CA . TYR A 1 267 ? -19.798 -9.878 19.403 1.00 94.12 267 TYR A CA 1
ATOM 2103 C C . TYR A 1 267 ? -19.234 -8.771 20.296 1.00 94.12 267 TYR A C 1
ATOM 2105 O O . TYR A 1 267 ? -19.918 -7.774 20.544 1.00 94.12 267 TYR A O 1
ATOM 2113 N N . VAL A 1 268 ? -17.985 -8.893 20.736 1.00 96.00 268 VAL A N 1
ATOM 2114 C CA . VAL A 1 268 ? -17.260 -7.845 21.481 1.00 96.00 268 VAL A CA 1
ATOM 2115 C C . VAL A 1 268 ? -16.170 -7.226 20.633 1.00 96.00 268 VAL A C 1
ATOM 2117 O O . VAL A 1 268 ? -15.595 -7.895 19.775 1.00 96.00 268 VAL A O 1
ATOM 2120 N N . CYS A 1 269 ? -15.837 -5.966 20.901 1.00 97.88 269 CYS A N 1
ATOM 2121 C CA . CYS A 1 269 ? -14.609 -5.389 20.378 1.00 97.88 269 CYS A CA 1
ATOM 2122 C C . CYS A 1 269 ? -13.429 -5.918 21.205 1.00 97.88 269 CYS A C 1
ATOM 2124 O O . CYS A 1 269 ? -13.222 -5.505 22.339 1.00 97.88 269 CYS A O 1
ATOM 2126 N N . ALA A 1 270 ? -12.669 -6.859 20.647 1.00 97.62 270 ALA A N 1
ATOM 2127 C CA . ALA A 1 270 ? -11.537 -7.490 21.325 1.00 97.62 270 ALA A CA 1
ATOM 2128 C C . ALA A 1 270 ? -10.236 -6.687 21.177 1.00 97.62 270 ALA A C 1
ATOM 2130 O O . ALA A 1 270 ? -9.341 -6.798 22.013 1.00 97.62 270 ALA A O 1
ATOM 2131 N N . ARG A 1 271 ? -10.110 -5.896 20.103 1.00 98.06 271 ARG A N 1
ATOM 2132 C CA . ARG A 1 271 ? -8.954 -5.024 19.859 1.00 98.06 271 ARG A CA 1
ATOM 2133 C C . ARG A 1 271 ? -9.391 -3.698 19.259 1.00 98.06 271 ARG A C 1
ATOM 2135 O O . ARG A 1 271 ? -10.156 -3.688 18.296 1.00 98.06 271 ARG A O 1
ATOM 2142 N N . LEU A 1 272 ? -8.822 -2.616 19.784 1.00 98.75 272 LEU A N 1
ATOM 2143 C CA . LEU A 1 272 ? -8.798 -1.306 19.147 1.00 98.75 272 LEU A CA 1
ATOM 2144 C C . LEU A 1 272 ? -7.352 -0.798 19.117 1.00 98.75 272 LEU A C 1
ATOM 2146 O O . LEU A 1 272 ? -6.770 -0.517 20.164 1.00 98.75 272 LEU A O 1
ATOM 2150 N N . TRP A 1 273 ? -6.759 -0.694 17.929 1.00 98.81 273 TRP A N 1
ATOM 2151 C CA . TRP A 1 273 ? -5.422 -0.116 17.744 1.00 98.81 273 TRP A CA 1
ATOM 2152 C C . TRP A 1 273 ? -5.495 1.220 17.011 1.00 98.81 273 TRP A C 1
ATOM 2154 O O . TRP A 1 273 ? -6.415 1.449 16.224 1.00 98.81 273 TRP A O 1
ATOM 2164 N N . ALA A 1 274 ? -4.516 2.089 17.252 1.00 98.69 274 ALA A N 1
ATOM 2165 C CA . ALA A 1 274 ? -4.477 3.451 16.737 1.00 98.69 274 ALA A CA 1
ATOM 2166 C C . ALA A 1 274 ? -3.102 3.829 16.176 1.00 98.69 274 ALA A C 1
ATOM 2168 O O . ALA A 1 274 ? -2.076 3.593 16.811 1.00 98.69 274 ALA A O 1
ATOM 2169 N N . ALA A 1 275 ? -3.095 4.467 15.009 1.00 98.69 275 ALA A N 1
ATOM 2170 C CA . ALA A 1 275 ? -1.951 5.203 14.481 1.00 98.69 275 ALA A CA 1
ATOM 2171 C C . ALA A 1 275 ? -2.463 6.544 13.940 1.00 98.69 275 ALA A C 1
ATOM 2173 O O . ALA A 1 275 ? -3.365 6.558 13.109 1.00 98.69 275 ALA A O 1
ATOM 2174 N N . ASP A 1 276 ? -1.970 7.660 14.460 1.00 97.75 276 ASP A N 1
ATOM 2175 C CA . ASP A 1 276 ? -2.467 9.015 14.194 1.00 97.75 276 ASP A CA 1
ATOM 2176 C C . ASP A 1 276 ? -1.436 10.063 14.656 1.00 97.75 276 ASP A C 1
ATOM 2178 O O . ASP A 1 276 ? -0.254 9.763 14.799 1.00 97.75 276 ASP A O 1
ATOM 2182 N N . GLY A 1 277 ? -1.854 11.313 14.878 1.00 95.75 277 GLY A N 1
ATOM 2183 C CA . GLY A 1 277 ? -0.969 12.355 15.402 1.00 95.75 277 GLY A CA 1
ATOM 2184 C C . GLY A 1 277 ? -0.352 12.042 16.775 1.00 95.75 277 GLY A C 1
ATOM 2185 O O . GLY A 1 277 ? 0.746 12.526 17.052 1.00 95.75 277 GLY A O 1
ATOM 2186 N N . GLN A 1 278 ? -1.016 11.235 17.608 1.00 96.12 278 GLN A N 1
ATOM 2187 C CA . GLN A 1 278 ? -0.598 10.880 18.967 1.00 96.12 278 GLN A CA 1
ATOM 2188 C C . GLN A 1 278 ? 0.131 9.529 19.029 1.00 96.12 278 GLN A C 1
ATOM 2190 O O . GLN A 1 278 ? 1.066 9.377 19.815 1.00 96.12 278 GLN A O 1
ATOM 2195 N N . TYR A 1 279 ? -0.284 8.551 18.226 1.00 98.25 279 TYR A N 1
ATOM 2196 C CA . TYR A 1 279 ? 0.234 7.183 18.268 1.00 98.25 279 T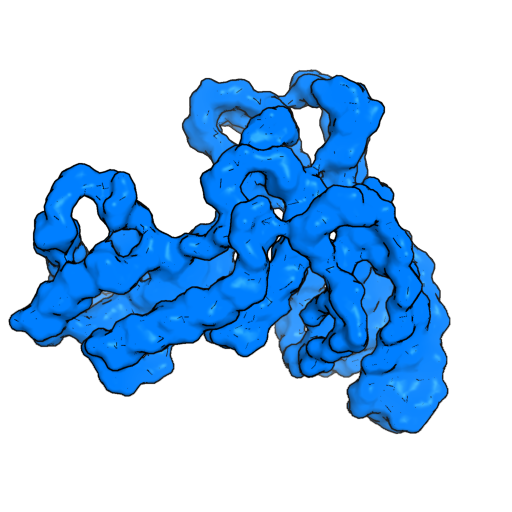YR A CA 1
ATOM 2197 C C . TYR A 1 279 ? 0.920 6.789 16.961 1.00 98.25 279 TYR A C 1
ATOM 2199 O O . TYR A 1 279 ? 0.425 7.085 15.879 1.00 98.25 279 TYR A O 1
ATOM 2207 N N . GLY A 1 280 ? 2.033 6.056 17.034 1.00 98.31 280 GLY A N 1
ATOM 2208 C CA . GLY A 1 280 ? 2.737 5.592 15.837 1.00 98.31 280 GLY A CA 1
ATOM 2209 C C . GLY A 1 280 ? 3.355 6.713 14.993 1.00 98.31 280 GLY A C 1
ATOM 2210 O O . GLY A 1 280 ? 3.500 6.550 13.783 1.00 98.31 280 GLY A O 1
ATOM 2211 N N . ASN A 1 281 ? 3.698 7.846 15.614 1.00 98.38 281 ASN A N 1
ATOM 2212 C CA . ASN A 1 281 ? 4.146 9.071 14.958 1.00 98.38 281 ASN A CA 1
ATOM 2213 C C . ASN A 1 281 ? 5.609 9.409 15.288 1.00 98.38 281 ASN A C 1
ATOM 2215 O O . ASN A 1 281 ? 5.904 10.342 16.040 1.00 98.38 281 ASN A O 1
ATOM 2219 N N . SER A 1 282 ? 6.542 8.650 14.715 1.00 98.12 282 SER A N 1
ATOM 2220 C CA . SER A 1 282 ? 7.982 8.872 14.908 1.00 98.12 282 SER A CA 1
ATOM 2221 C C . SER A 1 282 ? 8.451 10.229 14.368 1.00 98.12 282 SER A C 1
ATOM 2223 O O . SER A 1 282 ? 9.185 10.939 15.055 1.00 98.12 282 SER A O 1
ATOM 2225 N N . HIS A 1 283 ? 7.970 10.647 13.195 1.00 97.56 283 HIS A N 1
ATOM 2226 C CA . HIS A 1 283 ? 8.270 11.971 12.641 1.00 97.56 283 HIS A CA 1
ATOM 2227 C C . HIS A 1 283 ? 7.793 13.109 13.558 1.00 97.56 283 HIS A C 1
ATOM 2229 O O . HIS A 1 283 ? 8.541 14.052 13.815 1.00 97.56 283 HIS A O 1
ATOM 2235 N N . GLY A 1 284 ? 6.572 13.021 14.097 1.00 97.31 284 GLY A N 1
ATOM 2236 C CA . GLY A 1 284 ? 6.042 14.021 15.027 1.00 97.31 284 GLY A CA 1
ATOM 2237 C C . GLY A 1 284 ? 6.879 14.150 16.300 1.00 97.31 284 GLY A C 1
ATOM 2238 O O . GLY A 1 284 ? 7.148 15.267 16.744 1.00 97.31 284 GLY A O 1
ATOM 2239 N N . GLU A 1 285 ? 7.358 13.030 16.852 1.00 98.31 285 GLU A N 1
ATOM 2240 C CA . GLU A 1 285 ? 8.266 13.052 18.006 1.00 98.31 285 GLU A CA 1
ATOM 2241 C C . GLU A 1 285 ? 9.611 13.702 17.664 1.00 98.31 285 GLU A C 1
ATOM 2243 O O . GLU A 1 285 ? 10.101 14.528 18.432 1.00 98.31 285 GLU A O 1
ATOM 2248 N N . TRP A 1 286 ? 10.187 13.394 16.500 1.00 97.56 286 TRP A N 1
ATOM 2249 C CA . TRP A 1 286 ? 11.424 14.025 16.035 1.00 97.56 286 TRP A CA 1
ATOM 2250 C C . TRP A 1 286 ? 11.275 15.548 15.881 1.00 97.56 286 TRP A C 1
ATOM 2252 O O . TRP A 1 286 ? 12.136 16.304 16.335 1.00 97.56 286 TRP A O 1
ATOM 2262 N N . VAL A 1 287 ? 10.147 16.021 15.337 1.00 97.12 287 VAL A N 1
ATOM 2263 C CA . VAL A 1 287 ? 9.829 17.458 15.283 1.00 97.12 287 VAL A CA 1
ATOM 2264 C C . VAL A 1 287 ? 9.726 18.054 16.691 1.00 97.12 287 VAL A C 1
ATOM 2266 O O . VAL A 1 287 ? 10.317 19.103 16.948 1.00 97.12 287 VAL A O 1
ATOM 2269 N N . ARG A 1 288 ? 9.031 17.387 17.623 1.00 97.62 288 ARG A N 1
ATOM 2270 C CA . ARG A 1 288 ? 8.859 17.850 19.014 1.00 97.62 288 ARG A CA 1
ATOM 2271 C C . ARG A 1 288 ? 10.178 17.947 19.781 1.00 97.62 288 ARG A C 1
ATOM 2273 O O . ARG A 1 288 ? 10.325 18.813 20.638 1.00 97.62 288 ARG A O 1
ATOM 2280 N N . LEU A 1 289 ? 11.130 17.075 19.466 1.00 97.56 289 LEU A N 1
ATOM 2281 C CA . LEU A 1 289 ? 12.484 17.083 20.017 1.00 97.56 289 LEU A CA 1
ATOM 2282 C C . LEU A 1 289 ? 13.389 18.164 19.408 1.00 97.56 289 LEU A C 1
ATOM 2284 O O . LEU A 1 289 ? 14.539 18.291 19.815 1.00 97.56 289 LEU A O 1
ATOM 2288 N N . GLY A 1 290 ? 12.890 18.954 18.454 1.00 96.69 290 GLY A N 1
ATOM 2289 C CA . GLY A 1 290 ? 13.672 20.002 17.805 1.00 96.69 290 GLY A CA 1
ATOM 2290 C C . GLY A 1 290 ? 14.537 19.492 16.655 1.00 96.69 290 GLY A C 1
ATOM 2291 O O . GLY A 1 290 ? 15.574 20.088 16.384 1.00 96.69 290 GLY A O 1
ATOM 2292 N N . LYS A 1 291 ? 14.103 18.425 15.966 1.00 95.19 291 LYS A N 1
ATOM 2293 C CA . LYS A 1 291 ? 14.774 17.861 14.785 1.00 95.19 291 LYS A CA 1
ATOM 2294 C C . LYS A 1 291 ? 16.206 17.410 15.077 1.00 95.19 291 LYS A C 1
ATOM 2296 O O . LYS A 1 291 ? 17.171 17.862 14.467 1.00 95.19 291 LYS A O 1
ATOM 2301 N N . THR A 1 292 ? 16.336 16.542 16.072 1.00 92.62 292 THR A N 1
ATOM 2302 C CA . THR A 1 292 ? 17.628 16.051 16.559 1.00 92.62 292 THR A CA 1
ATOM 2303 C C . THR A 1 292 ? 18.386 15.271 15.481 1.00 92.62 292 THR A C 1
ATOM 2305 O O . THR A 1 292 ? 17.757 14.519 14.731 1.00 92.62 292 THR A O 1
ATOM 2308 N N . PRO A 1 293 ? 19.727 15.375 15.429 1.00 89.75 293 PRO A N 1
ATOM 2309 C CA . PRO A 1 293 ? 20.532 14.621 14.476 1.00 89.75 293 PRO A CA 1
ATOM 2310 C C . PRO A 1 293 ? 20.523 13.124 14.802 1.00 89.75 293 PRO A C 1
ATOM 2312 O O . PRO A 1 293 ? 20.412 12.731 15.963 1.00 89.75 293 PRO A O 1
ATOM 2315 N N . ILE A 1 294 ? 20.771 12.280 13.796 1.00 86.75 294 ILE A N 1
ATOM 2316 C CA . ILE A 1 294 ? 20.840 10.815 13.960 1.00 86.75 294 ILE A CA 1
ATOM 2317 C C . ILE A 1 294 ? 21.877 10.349 15.001 1.00 86.75 294 ILE A C 1
ATOM 2319 O O . ILE A 1 294 ? 21.761 9.253 15.542 1.00 86.75 294 ILE A O 1
ATOM 2323 N N . SER A 1 295 ? 22.885 11.169 15.316 1.00 86.69 295 SER A N 1
ATOM 2324 C CA . SER A 1 295 ? 23.884 10.869 16.347 1.00 86.69 295 SER A CA 1
ATOM 2325 C C . SER A 1 295 ? 23.338 10.932 17.779 1.00 86.69 295 SER A C 1
ATOM 2327 O O . SER A 1 295 ? 23.987 10.417 18.692 1.00 86.69 295 SER A O 1
ATOM 2329 N N . ASP A 1 296 ? 22.178 11.556 17.999 1.00 91.31 296 ASP A N 1
ATOM 2330 C CA . ASP A 1 296 ? 21.538 11.644 19.311 1.00 91.31 296 ASP A CA 1
ATOM 2331 C C . ASP A 1 296 ? 20.799 10.339 19.645 1.00 91.31 296 ASP A C 1
ATOM 2333 O O . ASP A 1 296 ? 19.657 10.092 19.253 1.00 91.31 296 ASP A O 1
ATOM 2337 N N . ARG A 1 297 ? 21.484 9.460 20.381 1.00 89.69 297 ARG A N 1
ATOM 2338 C CA . ARG A 1 297 ? 20.964 8.131 20.728 1.00 89.69 297 ARG A CA 1
ATOM 2339 C C . ARG A 1 297 ? 19.766 8.181 21.673 1.00 89.69 297 ARG A C 1
ATOM 2341 O O . ARG A 1 297 ? 18.907 7.306 21.581 1.00 89.69 297 ARG A O 1
ATOM 2348 N N . GLU A 1 298 ? 19.710 9.161 22.572 1.00 93.62 298 GLU A N 1
ATOM 2349 C CA . GLU A 1 298 ? 18.596 9.293 23.512 1.00 93.62 298 GLU A CA 1
ATOM 2350 C C . GLU A 1 298 ? 17.336 9.742 22.767 1.00 93.62 298 GLU A C 1
ATOM 2352 O O . GLU A 1 298 ? 16.282 9.108 22.888 1.00 93.62 298 GLU A O 1
ATOM 2357 N N . ALA A 1 299 ? 17.467 10.765 21.917 1.00 95.00 299 ALA A N 1
ATOM 2358 C CA . ALA A 1 299 ? 16.386 11.211 21.051 1.00 95.00 299 ALA A CA 1
ATOM 2359 C C . ALA A 1 299 ? 15.898 10.082 20.131 1.00 95.00 299 ALA A C 1
ATOM 2361 O O . ALA A 1 299 ? 14.696 9.820 20.070 1.00 95.00 299 ALA A O 1
ATOM 2362 N N . ASN A 1 300 ? 16.809 9.333 19.502 1.00 93.88 300 ASN A N 1
ATOM 2363 C CA . ASN A 1 300 ? 16.450 8.183 18.665 1.00 93.88 300 ASN A CA 1
ATOM 2364 C C . ASN A 1 300 ? 15.669 7.112 19.434 1.00 93.88 300 ASN A C 1
ATOM 2366 O O . ASN A 1 300 ? 14.729 6.535 18.890 1.00 93.88 300 ASN A O 1
ATOM 2370 N N . GLY A 1 301 ? 16.018 6.852 20.699 1.00 94.88 301 GLY A N 1
ATOM 2371 C CA . GLY A 1 301 ? 15.270 5.932 21.557 1.00 94.88 301 GLY A CA 1
ATOM 2372 C C . GLY A 1 301 ? 13.824 6.388 21.776 1.00 94.88 301 GLY A C 1
ATOM 2373 O O . GLY A 1 301 ? 12.895 5.582 21.685 1.00 94.88 301 GLY A O 1
ATOM 2374 N N . ARG A 1 302 ? 13.616 7.693 21.989 1.00 97.50 302 ARG A N 1
ATOM 2375 C CA . ARG A 1 302 ? 12.278 8.290 22.133 1.00 97.50 302 ARG A CA 1
ATOM 2376 C C . ARG A 1 302 ? 11.480 8.254 20.832 1.00 97.50 302 ARG A C 1
ATOM 2378 O O . ARG A 1 302 ? 10.313 7.873 20.846 1.00 97.50 302 ARG A O 1
ATOM 2385 N N . ILE A 1 303 ? 12.118 8.574 19.711 1.00 97.88 303 ILE A N 1
ATOM 2386 C CA . ILE A 1 303 ? 11.511 8.525 18.375 1.00 97.88 303 ILE A CA 1
ATOM 2387 C C . ILE A 1 303 ? 11.113 7.085 18.014 1.00 97.88 303 ILE A C 1
ATOM 2389 O O . ILE A 1 303 ? 10.004 6.839 17.537 1.00 97.88 303 ILE A O 1
ATOM 2393 N N . MET A 1 304 ? 11.986 6.112 18.290 1.00 96.75 304 MET A N 1
ATOM 2394 C CA . MET A 1 304 ? 11.697 4.690 18.110 1.00 96.75 304 MET A CA 1
ATOM 2395 C C . MET A 1 304 ? 10.507 4.252 18.971 1.00 96.75 304 MET A C 1
ATOM 2397 O O . MET A 1 304 ? 9.630 3.540 18.486 1.00 96.75 304 MET A O 1
ATOM 2401 N N . ALA A 1 305 ? 10.430 4.689 20.230 1.00 97.88 305 ALA A N 1
ATOM 2402 C CA . ALA A 1 305 ? 9.278 4.398 21.080 1.00 97.88 305 ALA A CA 1
ATOM 2403 C C . ALA A 1 305 ? 7.979 4.999 20.511 1.00 97.88 305 ALA A C 1
ATOM 2405 O O . ALA A 1 305 ? 6.963 4.307 20.471 1.00 97.88 305 ALA A O 1
ATOM 2406 N N . ALA A 1 306 ? 8.033 6.234 20.001 1.00 98.38 306 ALA A N 1
ATOM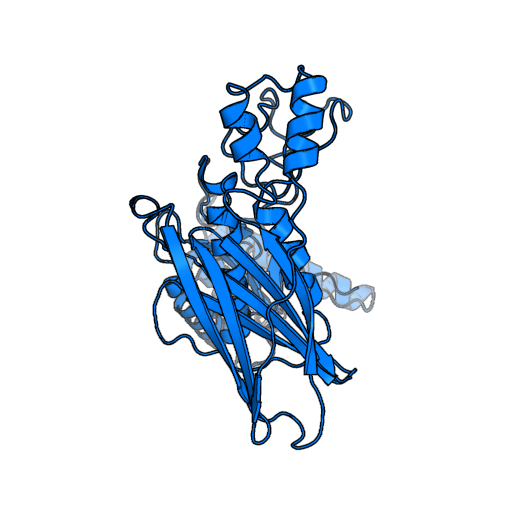 2407 C CA . ALA A 1 306 ? 6.901 6.917 19.373 1.00 98.38 306 ALA A CA 1
ATOM 2408 C C . ALA A 1 306 ? 6.448 6.283 18.045 1.00 98.38 306 ALA A C 1
ATOM 2410 O O . ALA A 1 306 ? 5.310 6.491 17.631 1.00 98.38 306 ALA A O 1
ATOM 2411 N N . SER A 1 307 ? 7.293 5.477 17.388 1.00 98.31 307 SER A N 1
ATOM 2412 C CA . SER A 1 307 ? 6.924 4.746 16.163 1.00 98.31 307 SER A CA 1
ATOM 2413 C C . SER A 1 307 ? 5.873 3.653 16.390 1.00 98.31 307 SER A C 1
ATOM 2415 O O . SER A 1 307 ? 5.239 3.201 15.436 1.00 98.31 307 SER A O 1
ATOM 2417 N N . LYS A 1 308 ? 5.664 3.219 17.639 1.00 98.44 308 LYS A N 1
ATOM 2418 C CA . LYS A 1 308 ? 4.720 2.150 17.971 1.00 98.44 308 LYS A CA 1
ATOM 2419 C C . LYS A 1 308 ? 3.283 2.663 17.942 1.00 98.44 308 LYS A C 1
ATOM 2421 O O . LYS A 1 308 ? 2.978 3.707 18.518 1.00 98.44 308 LYS A O 1
ATOM 2426 N N . TYR A 1 309 ? 2.400 1.902 17.302 1.00 98.56 309 TYR A N 1
ATOM 2427 C CA . TYR A 1 309 ? 0.963 2.140 17.373 1.00 98.56 309 TYR A CA 1
ATOM 2428 C C . TYR A 1 309 ? 0.443 2.050 18.819 1.00 98.56 309 TYR A C 1
ATOM 2430 O O . TYR A 1 309 ? 1.037 1.401 19.683 1.00 98.56 309 TYR A O 1
ATOM 2438 N N . GLY A 1 310 ? -0.688 2.700 19.074 1.00 98.50 310 GLY A N 1
ATOM 2439 C CA . GLY A 1 310 ? -1.393 2.683 20.349 1.00 98.50 310 GLY A CA 1
ATOM 2440 C C . GLY A 1 310 ? -2.385 1.532 20.441 1.00 98.50 310 GLY A C 1
ATOM 2441 O O . GLY A 1 310 ? -2.966 1.120 19.438 1.00 98.50 310 GLY A O 1
ATOM 2442 N N . VAL A 1 311 ? -2.610 1.047 21.658 1.00 98.50 311 VAL A N 1
ATOM 2443 C CA . VAL A 1 311 ? -3.717 0.149 22.004 1.00 98.50 311 VAL A CA 1
ATOM 2444 C C . VAL A 1 311 ? -4.677 0.960 22.861 1.00 98.50 311 VAL A C 1
ATOM 2446 O O . VAL A 1 311 ? -4.263 1.526 23.870 1.00 98.50 311 VAL A O 1
ATOM 2449 N N . LEU A 1 312 ? -5.924 1.074 22.415 1.00 98.31 312 LEU A N 1
ATOM 2450 C CA . LEU A 1 312 ? -6.956 1.865 23.076 1.00 98.31 312 LEU A CA 1
ATOM 2451 C C . LEU A 1 312 ? -7.982 0.946 23.736 1.00 98.31 312 LEU A C 1
ATOM 2453 O O . LEU A 1 312 ? -8.125 -0.218 23.356 1.00 98.31 312 LEU A O 1
ATOM 2457 N N . GLU A 1 313 ? -8.730 1.507 24.682 1.00 98.00 313 GLU A N 1
ATOM 2458 C CA . GLU A 1 313 ? -9.876 0.827 25.277 1.00 98.00 313 GLU A CA 1
ATOM 2459 C C . GLU A 1 313 ? -10.942 0.537 24.205 1.00 98.00 313 GLU A C 1
ATOM 2461 O O . GLU A 1 313 ? -11.354 1.458 23.487 1.00 98.00 313 GLU A O 1
ATOM 2466 N N . PRO A 1 314 ? -11.384 -0.725 24.051 1.00 97.44 314 PRO A N 1
ATOM 2467 C CA . PRO A 1 314 ? -12.421 -1.073 23.090 1.00 97.44 314 PRO A CA 1
ATOM 2468 C C . PRO A 1 314 ? -13.760 -0.374 23.386 1.00 97.44 314 PRO A C 1
ATOM 2470 O O . PRO A 1 314 ? -14.176 -0.321 24.544 1.00 97.44 314 PRO A O 1
ATOM 2473 N N . PRO A 1 315 ? -14.481 0.125 22.365 1.00 96.94 315 PRO A N 1
ATOM 2474 C CA . PRO A 1 315 ? -15.805 0.694 22.562 1.00 96.94 315 PRO A CA 1
ATOM 2475 C C . PRO A 1 315 ? -16.826 -0.397 22.890 1.00 96.94 315 PRO A C 1
ATOM 2477 O O . PRO A 1 315 ? -16.702 -1.551 22.464 1.00 96.94 315 PRO A O 1
ATOM 2480 N N . GLU A 1 316 ? -17.895 -0.002 23.576 1.00 96.75 316 GLU A N 1
ATOM 2481 C CA . GLU A 1 316 ? -19.058 -0.865 23.750 1.00 96.75 316 GLU A CA 1
ATOM 2482 C C . GLU A 1 316 ? -19.718 -1.169 22.399 1.00 96.75 316 GLU A C 1
ATOM 2484 O O . GLU A 1 316 ? -19.908 -0.292 21.548 1.00 96.75 316 GLU A O 1
ATOM 2489 N N . VAL A 1 317 ? -20.095 -2.435 22.212 1.00 96.81 317 VAL A N 1
ATOM 2490 C CA . VAL A 1 317 ? -20.748 -2.919 20.995 1.00 96.81 317 VAL A CA 1
ATOM 2491 C C . VAL A 1 317 ? -22.215 -3.187 21.298 1.00 96.81 317 VAL A C 1
ATOM 2493 O O . VAL A 1 317 ? -22.563 -4.149 21.980 1.00 96.81 317 VAL A O 1
ATOM 2496 N N . SER A 1 318 ? -23.084 -2.345 20.748 1.00 94.06 318 SER A N 1
ATOM 2497 C CA . SER A 1 318 ? -24.529 -2.575 20.755 1.00 94.06 318 SER A CA 1
ATOM 2498 C C . SER A 1 318 ? -24.906 -3.608 19.695 1.00 94.06 318 SER A C 1
ATOM 2500 O O . SER A 1 318 ? -24.331 -3.629 18.604 1.00 94.06 318 SER A O 1
ATOM 2502 N N . ARG A 1 319 ? -25.873 -4.475 20.009 1.00 87.50 319 ARG A N 1
ATOM 2503 C CA . ARG A 1 319 ? -26.274 -5.604 19.159 1.00 87.50 319 ARG A CA 1
ATOM 2504 C C . ARG A 1 319 ? -27.787 -5.624 18.987 1.00 87.50 319 ARG A C 1
ATOM 2506 O O . ARG A 1 319 ? -28.513 -5.534 19.972 1.00 87.50 319 ARG A O 1
ATOM 2513 N N . ALA A 1 320 ? -28.250 -5.776 17.752 1.00 85.94 320 ALA A N 1
ATOM 2514 C CA . ALA A 1 320 ? -29.665 -5.970 17.444 1.00 85.94 320 ALA A CA 1
ATOM 2515 C C . ALA A 1 320 ? -29.824 -6.631 16.069 1.00 85.94 320 ALA A C 1
ATOM 2517 O O . ALA A 1 320 ? -29.179 -6.216 15.110 1.00 85.94 320 ALA A O 1
ATOM 2518 N N . ASP A 1 321 ? -30.681 -7.648 15.963 1.00 86.56 321 ASP A N 1
ATOM 2519 C CA . ASP A 1 321 ? -31.151 -8.214 14.688 1.00 86.56 321 ASP A CA 1
ATOM 2520 C C . ASP A 1 321 ? -30.052 -8.580 13.668 1.00 86.56 321 ASP A C 1
ATOM 2522 O O . ASP A 1 321 ? -30.146 -8.267 12.479 1.00 86.56 321 ASP A O 1
ATOM 2526 N N . GLY A 1 322 ? -28.991 -9.262 14.118 1.00 90.81 322 GLY A N 1
ATOM 2527 C CA . GLY A 1 322 ? -27.866 -9.644 13.250 1.00 90.81 322 GLY A CA 1
ATOM 2528 C C . GLY A 1 322 ? -26.976 -8.464 12.840 1.00 90.81 322 GLY A C 1
ATOM 2529 O O . GLY A 1 322 ? -26.319 -8.504 11.792 1.00 90.81 322 GLY A O 1
ATOM 2530 N N . LYS A 1 323 ? -26.971 -7.403 13.653 1.00 94.12 323 LYS A N 1
ATOM 2531 C CA . LYS A 1 323 ? -26.119 -6.228 13.500 1.00 94.12 323 LYS A CA 1
ATOM 2532 C C . LYS A 1 323 ? -25.308 -5.965 14.760 1.00 94.12 323 LYS A C 1
ATOM 2534 O O . LYS A 1 323 ? -25.806 -6.147 15.871 1.00 94.12 323 LYS A O 1
ATOM 2539 N N . ALA A 1 324 ? -24.093 -5.468 14.563 1.00 95.56 324 ALA A N 1
ATOM 2540 C CA . ALA A 1 324 ? -23.267 -4.880 15.608 1.00 95.56 324 ALA A CA 1
ATOM 2541 C C . ALA A 1 324 ? -23.010 -3.409 15.276 1.00 95.56 324 ALA A C 1
ATOM 2543 O O . ALA A 1 324 ? -22.658 -3.079 14.142 1.00 95.56 324 ALA A O 1
ATOM 2544 N N . THR A 1 325 ? -23.175 -2.533 16.262 1.00 97.00 325 THR A N 1
ATOM 2545 C CA . THR A 1 325 ? -22.930 -1.096 16.128 1.00 97.00 325 THR A CA 1
ATOM 2546 C C . THR A 1 325 ? -22.060 -0.590 17.261 1.00 97.00 325 THR A C 1
ATOM 2548 O O . THR A 1 325 ? -22.301 -0.924 18.419 1.00 97.00 325 THR A O 1
ATOM 2551 N N . PHE A 1 326 ? -21.092 0.256 16.940 1.00 97.69 326 PHE A N 1
ATOM 2552 C CA . PHE A 1 326 ? -20.231 0.910 17.920 1.00 97.69 326 PHE A CA 1
ATOM 2553 C C . PHE A 1 326 ? -19.827 2.295 17.416 1.00 97.69 326 PHE A C 1
ATOM 2555 O O . PHE A 1 326 ? -19.951 2.602 16.227 1.00 97.69 326 PHE A O 1
ATOM 2562 N N . LYS A 1 327 ? -19.352 3.136 18.335 1.00 97.88 327 LYS A N 1
ATOM 2563 C CA . LYS A 1 327 ? -18.835 4.471 18.030 1.00 97.88 327 LYS A CA 1
ATOM 2564 C C . LYS A 1 327 ? -17.372 4.561 18.427 1.00 97.88 327 LYS A C 1
ATOM 2566 O O . LYS A 1 327 ? -16.975 3.974 19.429 1.00 97.88 327 LYS A O 1
ATOM 2571 N N . LEU A 1 328 ? -16.585 5.299 17.656 1.00 97.38 328 LEU A N 1
ATOM 2572 C CA . LEU A 1 328 ? -15.199 5.608 17.994 1.00 97.38 328 LEU A CA 1
ATOM 2573 C C . LEU A 1 328 ? -14.791 6.975 17.454 1.00 97.38 328 LEU A C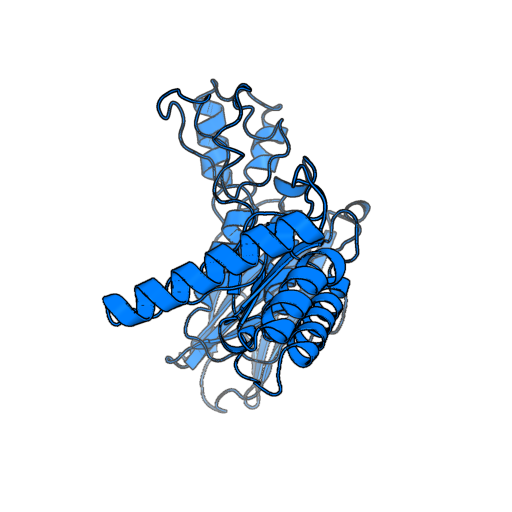 1
ATOM 2575 O O . LEU A 1 328 ? -15.413 7.494 16.529 1.00 97.38 328 LEU A O 1
ATOM 2579 N N . SER A 1 329 ? -13.714 7.522 18.014 1.00 96.31 329 SER A N 1
ATOM 2580 C CA . SER A 1 329 ? -13.044 8.695 17.460 1.00 96.31 329 SER A CA 1
ATOM 2581 C C . SER A 1 329 ? -11.984 8.272 16.442 1.00 96.31 329 SER A C 1
ATOM 2583 O O . SER A 1 329 ? -11.133 7.412 16.716 1.00 96.31 329 SER A O 1
ATOM 2585 N N . LEU A 1 330 ? -12.034 8.894 15.269 1.00 97.12 330 LEU A N 1
ATOM 2586 C CA . LEU A 1 330 ? -11.105 8.729 14.161 1.00 97.12 330 LEU A CA 1
ATOM 2587 C C . LEU A 1 330 ? -10.550 10.114 13.774 1.00 97.12 330 LEU A C 1
ATOM 2589 O O . LEU A 1 330 ? -11.164 10.824 12.979 1.00 97.12 330 LEU A O 1
ATOM 2593 N N . PRO A 1 331 ? -9.419 10.547 14.356 1.00 96.12 331 PRO A N 1
ATOM 2594 C CA . PRO A 1 331 ? -8.799 11.815 13.996 1.00 96.12 331 PRO A CA 1
ATOM 2595 C C . PRO A 1 331 ? -8.260 11.779 12.563 1.00 96.12 331 PRO A C 1
ATOM 2597 O O . PRO A 1 331 ? -7.916 10.714 12.053 1.00 96.12 331 PRO A O 1
ATOM 2600 N N . GLY A 1 332 ? -8.170 12.944 11.926 1.00 94.81 332 GLY A N 1
ATOM 2601 C CA . GLY A 1 332 ? -7.508 13.140 10.639 1.00 94.81 332 GLY A CA 1
ATOM 2602 C C . GLY A 1 332 ? -6.172 13.866 10.824 1.00 94.81 332 GLY A C 1
ATOM 2603 O O . GLY A 1 332 ? -6.184 14.949 11.410 1.00 94.81 332 GLY A O 1
ATOM 2604 N N . PRO A 1 333 ? -5.035 13.320 10.358 1.00 96.44 333 PRO A N 1
ATOM 2605 C CA . PRO A 1 333 ? -4.878 11.975 9.808 1.00 96.44 333 PRO A CA 1
ATOM 2606 C C . PRO A 1 333 ? -4.890 10.915 10.924 1.00 96.44 333 PRO A C 1
ATOM 2608 O O . PRO A 1 333 ? -4.273 11.092 11.979 1.00 96.44 333 PRO A O 1
ATOM 2611 N N . GLY A 1 334 ? -5.545 9.783 10.674 1.00 97.69 334 GLY A N 1
ATOM 2612 C CA . GLY A 1 334 ? -5.565 8.658 11.600 1.00 97.69 334 GLY A CA 1
ATOM 2613 C C . GLY A 1 334 ? -6.080 7.356 10.996 1.00 97.69 334 GLY A C 1
ATOM 2614 O O . GLY A 1 334 ? -6.822 7.331 10.012 1.00 97.69 334 GLY A O 1
ATOM 2615 N N . ILE A 1 335 ? -5.653 6.256 11.608 1.00 98.62 335 ILE A N 1
ATOM 2616 C CA . ILE A 1 335 ? -6.026 4.881 11.290 1.00 98.62 335 ILE A CA 1
ATOM 2617 C C . ILE A 1 335 ? -6.483 4.204 12.581 1.00 98.62 335 ILE A C 1
ATOM 2619 O O . ILE A 1 335 ? -5.890 4.394 13.653 1.00 98.62 335 ILE A O 1
ATOM 2623 N N . ARG A 1 336 ? -7.531 3.390 12.482 1.00 98.69 336 ARG A N 1
ATOM 2624 C CA . ARG A 1 336 ? -7.975 2.488 13.545 1.00 98.69 336 ARG A CA 1
ATOM 2625 C C . ARG A 1 336 ? -8.048 1.069 13.015 1.00 98.69 336 ARG A C 1
ATOM 2627 O O . ARG A 1 336 ? -8.638 0.852 11.963 1.00 98.69 336 ARG A O 1
ATOM 2634 N N . LEU A 1 337 ? -7.503 0.112 13.758 1.00 98.81 337 LEU A N 1
ATOM 2635 C CA . LEU A 1 337 ? -7.843 -1.297 13.575 1.00 98.81 337 LEU A CA 1
ATOM 2636 C C . LEU A 1 337 ? -8.848 -1.697 14.652 1.00 98.81 337 LEU A C 1
ATOM 2638 O O . LEU A 1 337 ? -8.575 -1.535 15.838 1.00 98.81 337 LEU A O 1
ATOM 2642 N N . VAL A 1 338 ? -9.983 -2.241 14.227 1.00 98.75 338 VAL A N 1
ATOM 2643 C CA . VAL A 1 338 ? -11.030 -2.800 15.082 1.00 98.75 338 VAL A CA 1
ATOM 2644 C C . VAL A 1 338 ? -11.132 -4.295 14.809 1.00 98.75 338 VAL A C 1
ATOM 2646 O O . VAL A 1 338 ? -11.242 -4.705 13.653 1.00 98.75 338 VAL A O 1
ATOM 2649 N N . GLU A 1 339 ? -11.145 -5.115 15.857 1.00 98.62 339 GLU A N 1
ATOM 2650 C CA . GLU A 1 339 ? -11.507 -6.531 15.757 1.00 98.62 339 GLU A CA 1
ATOM 2651 C C . GLU A 1 339 ? -12.748 -6.814 16.600 1.00 98.62 339 GLU A C 1
ATOM 2653 O O . GLU A 1 339 ? -12.702 -6.742 17.828 1.00 98.62 339 GLU A O 1
ATOM 2658 N N . LEU A 1 340 ? -13.841 -7.183 15.935 1.00 98.06 340 LEU A N 1
ATOM 2659 C CA . LEU A 1 340 ? -15.013 -7.755 16.581 1.00 98.06 340 LEU A CA 1
ATOM 2660 C C . LEU A 1 340 ? -14.870 -9.275 16.621 1.00 98.06 340 LEU A C 1
ATOM 2662 O O . LEU A 1 340 ? -14.701 -9.901 15.574 1.00 98.06 340 LEU A O 1
ATOM 2666 N N . LYS A 1 341 ? -14.984 -9.884 17.798 1.00 96.25 341 LYS A N 1
ATOM 2667 C CA . LYS A 1 341 ? -14.955 -11.343 17.958 1.00 96.25 341 LYS A CA 1
ATOM 2668 C C . LYS A 1 341 ? -16.296 -11.874 18.439 1.00 96.25 341 LYS A C 1
ATOM 2670 O O . LYS A 1 341 ? -16.883 -11.216 19.299 1.00 96.25 341 LYS A O 1
ATOM 2675 N N . PRO A 1 342 ? -16.747 -13.036 17.931 1.00 92.44 342 PRO A N 1
ATOM 2676 C CA . PRO A 1 342 ? -17.809 -13.788 18.577 1.00 92.44 342 PRO A CA 1
ATOM 2677 C C . PRO A 1 342 ? -17.434 -14.082 20.041 1.00 92.44 342 PRO A C 1
ATOM 2679 O O . PRO A 1 342 ? -16.268 -14.392 20.299 1.00 92.44 342 PRO A O 1
ATOM 2682 N N . GLU A 1 343 ? -18.379 -13.959 20.975 1.00 84.56 343 GLU A N 1
ATOM 2683 C CA . GLU A 1 343 ? -18.224 -14.479 22.349 1.00 84.56 343 GLU A CA 1
ATOM 2684 C C . GLU A 1 343 ? -18.377 -16.001 22.408 1.00 84.56 343 GLU A C 1
ATOM 2686 O O . GLU A 1 343 ? -19.199 -16.552 21.633 1.00 84.56 343 GLU A O 1
#

Solvent-accessible surface area (backbone atoms only — not comparable to full-atom values): 18314 Å² total; per-residue (Å²): 138,87,66,81,42,62,53,66,58,36,56,81,81,67,50,95,71,51,67,65,58,53,24,55,52,49,50,53,52,54,56,48,47,54,53,48,28,70,75,68,74,51,84,77,42,28,34,45,25,34,40,36,44,76,74,54,39,42,43,37,50,53,52,28,50,78,71,75,46,51,82,64,57,42,34,42,30,29,57,52,56,30,42,71,86,42,65,56,71,55,54,51,54,53,54,51,52,52,53,54,55,49,56,70,72,43,94,70,82,80,63,44,43,34,27,68,30,29,39,49,52,93,61,77,32,61,58,46,38,30,37,53,37,13,15,43,51,47,53,48,53,38,47,39,57,76,64,62,51,70,47,73,34,68,42,31,69,48,18,70,66,79,42,82,54,78,50,50,62,68,79,64,13,46,55,17,32,16,27,41,33,42,41,43,90,57,69,83,75,45,82,55,38,49,26,14,34,38,54,34,53,58,52,56,55,73,47,66,86,31,49,79,46,93,71,84,67,95,49,86,46,45,48,56,48,34,20,40,35,93,87,66,26,38,38,33,40,38,25,21,46,60,75,61,60,87,71,51,75,46,80,39,81,44,79,49,78,48,74,84,46,61,70,84,63,49,57,42,46,78,41,29,35,33,36,20,84,87,23,11,20,14,47,56,43,34,54,76,66,68,61,68,58,71,86,41,63,68,60,48,53,52,22,48,58,33,27,46,60,36,78,52,85,52,50,71,55,48,74,58,91,15,30,43,35,38,58,50,81,48,34,29,35,12,36,36,37,39,30,36,33,66,112

Nearest PDB structures (foldseek):
  2bs9-assembly2_E  TM=8.138E-01  e=3.265E-17  Geobacillus stearothermophilus
  6yyi-assembly1_B  TM=7.876E-01  e=3.919E-17  Dictyoglomus thermophilum H-6-12
  1px8-assembly1_A  TM=7.703E-01  e=1.247E-16  Thermoanaerobacterium saccharolyticum
  8i0x-assembly1_A  TM=6.749E-01  e=2.622E-15  Sphingomonas sp.
  4ekj-assembly1_A  TM=6.471E-01  e=8.341E-15  Caulobacter vibrioides

Foldseek 3Di:
DADEAEQEAPCVPPPDDDLLVSLVVLVVVLVVQVVCCVVPVDDYAYAYHQQDDCVSVVNNLVSCVVVVNLVSHAEYERADAALQPHHLLCVLVVLVVRQVSVVVNDPDPRHAYEYAEYFNDPDQDLCLQFLLRLLVVQVNVVSCVVSVHRYYAYPPAEFPQADQDFFQQSPRSGNHQWGHQGGPPDPRNHDTAGGLNVVSVVLVVVCPQFAWDDDDDPDPPKDWTWGQHPQRKIKIKIFHHDSPCVVDWDKDKDKDKDADADQPWDKFFPWKKKRHCQALRLVNLCVVVVSDGRPPPVSVVVSNVRNHIDTDDGFDWDDHRRMTMTMDMHTVGMIIMTMIHTD

Radius of gyration: 22.78 Å; Cα contacts (8 Å, |Δi|>4): 709; chains: 1; bounding box: 60×49×61 Å

Sequence (343 aa):
AKWLWEIWNEASGEFDGTPGQFADLSEQVYLAKERIEKAYGARILMGLTSGGGPISDGWIVQRLKAIGKEHLVDHLSYHNYAGAGDSIEIISRYIEDQRAFLGTLSDRKDYQVGQTEWNCTAMFSTRTDMPWNATMAVKMARIYTDSKLDYSAFFHLVDHAEKKMKPGLFETGDFGLFTRPNEWPAPITHQPIPKPVYNAFVFLNELKGGRRLPLVSSNDPVDGLAVVMPDGSVRIVLTSYDEDIARQPYATDVSVEVKGLPKNAAYVCARLWAADGQYGNSHGEWVRLGKTPISDREANGRIMAASKYGVLEPPEVSRADGKATFKLSLPGPGIRLVELKPE

Mean predicted aligned error: 4.62 Å

pLDDT: mean 92.54, std 6.69, range [55.62, 98.81]

Secondary structure (DSSP, 8-state):
-PPEE---B-HHHH-SS-HHHHHHHHHHHHHHHHHHHHHH----EEBS-BT--HHHHHHHHHHHHHTT-GGG--EEEEEEE-SSSS-TTHHHHHHHHHHHHHHHH-S----EEEEEEEES-SS--GGGGSHHHHHHHHHHHHHHHHTT-SEEEES-SBS-TT-SSPP-TTTT----SB---SSTTSPP-SPPPBPHHHHHHHHHHTTTTPEEEP---SSTTEEEEEEE-TTS-EEEEEEE--S-GGG-SEEEEEEEEEES--TT--EEEEEEEEEESSSS-HHHHHHHTTS--TT-HHHHHHHHHHTSPEEEPPPP-EEETTEEEEEEEEEESEEEEEEEEE-